Protein AF-A0A9D5ZE38-F1 (afdb_monomer)

Radius of gyration: 18.02 Å; Cα contacts (8 Å, |Δi|>4): 394; chains: 1; bounding box: 44×46×58 Å

Nearest PDB structures (foldseek):
  5hha-assembly1_A  TM=6.686E-01  e=4.207E-07  Pseudomonas aeruginosa PAO1
  5aoh-assembly2_B  TM=5.980E-01  e=2.404E-07  Prodigiosinella confusarubida
  4x8e-assembly2_B  TM=5.739E-01  e=2.543E-04  Mycolicibacterium thermoresistibile ATCC 19527
  8u42-assembly2_B  TM=5.105E-01  e=4.442E-03  Vreelandella halophila
  8u41-assembly1_A  TM=5.311E-01  e=1.639E-02  Vreelandella halophila

pLDDT: mean 80.32, std 17.4, range [27.56, 97.75]

Sequence (233 aa):
MSGLLFRSGPKTPVAWRACLLDNGEGGLFPELIEIPAGEYALPGENPDLAPFFKAPGLNPVRVEKPFLLQTGEVTVREFQRYVDAIERMQDKDERSRLLDRIGLLWKKQSTQEGAGIRGVSWEAAEDFAAWLAQQTGCNYRLPLQTEWAAAVLHLESLDPVVPSRSEPIPHGPLGILLWGAREWTGTPCPEGYLLVGEDDWVQPASVTGESCMPAPLSVGGFRVILEPENRGG

Solvent-accessible surface area (backbone atoms only — not comparable to full-atom values): 13303 Å² total; per-residue (Å²): 142,80,83,80,77,81,75,83,65,82,74,80,57,81,55,45,47,68,68,65,66,68,63,55,95,80,79,86,65,73,62,66,42,82,40,74,48,46,78,43,80,68,68,71,82,41,78,90,53,33,52,75,41,58,46,69,65,66,67,79,30,69,38,91,60,48,35,30,35,37,44,55,48,44,22,38,49,61,53,49,54,54,50,54,53,43,71,68,47,83,55,62,67,60,31,49,56,54,62,70,41,35,42,97,35,38,79,76,76,56,85,52,48,84,40,62,32,39,30,26,16,52,66,34,54,49,51,46,24,50,50,50,16,68,76,64,78,39,59,39,35,49,34,38,61,53,53,51,50,43,42,51,54,50,43,36,74,76,47,77,74,77,64,60,89,87,49,98,61,66,77,48,48,55,23,35,56,46,45,34,45,29,22,45,31,65,31,76,42,101,62,34,28,31,48,43,52,31,52,67,87,55,79,98,75,54,62,83,36,83,23,57,37,40,43,96,83,41,61,25,14,36,40,47,26,39,52,57,60,83,74,78,130

Secondary structure (DSSP, 8-state):
--------PSP--GGGHHHHH---TT--S--EEEE-SEEE---TT-TTTHHHHHTTT--SEEESS-EEEESSPPBHHHHHHHHHHHHT-S-HHHHHHHHHHS-TTHHHH---TTSBP-SB-HHHHHHHHHHHHHHHSS-EEPPPHHHHHHHHHHHHHH---PPPTTSSS--SHHHHHHHS--EEEEEEETTEEEEES--SSS-S--TTS-SEE-GGG--BB---EEPPP----

Mean predicted aligned error: 8.63 Å

Structure (mmCIF, N/CA/C/O backbone):
data_AF-A0A9D5ZE38-F1
#
_entry.id   AF-A0A9D5ZE38-F1
#
loop_
_atom_site.group_PDB
_atom_site.id
_atom_site.type_symbol
_atom_site.label_atom_id
_atom_site.label_alt_id
_atom_site.label_comp_id
_atom_site.label_asym_id
_atom_site.label_entity_id
_atom_site.label_seq_id
_atom_site.pdbx_PDB_ins_code
_atom_site.Cartn_x
_atom_site.Cartn_y
_atom_site.Cartn_z
_atom_site.occupancy
_atom_site.B_iso_or_equiv
_atom_site.auth_seq_id
_atom_site.auth_comp_id
_atom_site.auth_asym_id
_atom_site.auth_atom_id
_atom_site.pdbx_PDB_model_num
ATOM 1 N N . MET A 1 1 ? -19.204 19.038 -34.433 1.00 39.03 1 MET A N 1
ATOM 2 C CA . MET A 1 1 ? -19.437 17.580 -34.398 1.00 39.03 1 MET A CA 1
ATOM 3 C C . MET A 1 1 ? -18.171 16.889 -34.875 1.00 39.03 1 MET A C 1
ATOM 5 O O . MET A 1 1 ? -17.934 16.857 -36.069 1.00 39.03 1 MET A O 1
ATOM 9 N N . SER A 1 2 ? -17.349 16.406 -33.948 1.00 32.47 2 SER A N 1
ATOM 10 C CA . SER A 1 2 ? -16.281 15.442 -34.229 1.00 32.47 2 SER A CA 1
ATOM 11 C C . SER A 1 2 ? -16.249 14.503 -33.038 1.00 32.47 2 SER A C 1
ATOM 13 O O . SER A 1 2 ? -15.909 14.917 -31.934 1.00 32.47 2 SER A O 1
ATOM 15 N N . GLY A 1 3 ? -16.735 13.282 -33.254 1.00 32.25 3 GLY A N 1
ATOM 16 C CA . GLY A 1 3 ? -16.724 12.224 -32.258 1.00 32.25 3 GLY A CA 1
ATOM 17 C C . GLY A 1 3 ? -15.300 11.730 -32.054 1.00 32.25 3 GLY A C 1
ATOM 18 O O . GLY A 1 3 ? -14.654 11.295 -33.008 1.00 32.25 3 GLY A O 1
ATOM 19 N N . LEU A 1 4 ? -14.820 11.795 -30.813 1.00 31.84 4 LEU A N 1
ATOM 20 C CA . LEU A 1 4 ? -13.656 11.027 -30.406 1.00 31.84 4 LEU A CA 1
ATOM 21 C C . LEU A 1 4 ? -14.081 9.561 -30.305 1.00 31.84 4 LEU A C 1
ATOM 23 O O . LEU A 1 4 ? -14.963 9.192 -29.531 1.00 31.84 4 LEU A O 1
ATOM 27 N N . LEU A 1 5 ? -13.459 8.749 -31.151 1.00 30.03 5 LEU A N 1
ATOM 28 C CA . LEU A 1 5 ? -13.529 7.299 -31.146 1.00 30.03 5 LEU A CA 1
ATOM 29 C C . LEU A 1 5 ? -13.116 6.780 -29.763 1.00 30.03 5 LEU A C 1
ATOM 31 O O . LEU A 1 5 ? -11.961 6.924 -29.364 1.00 30.03 5 LEU A O 1
ATOM 35 N N . PHE A 1 6 ? -14.052 6.140 -29.062 1.00 27.56 6 PHE A N 1
ATOM 36 C CA . PHE A 1 6 ? -13.739 5.243 -27.957 1.00 27.56 6 PHE A CA 1
ATOM 37 C C . PHE A 1 6 ? -12.859 4.119 -28.513 1.00 27.56 6 PHE A C 1
ATOM 39 O O . PHE A 1 6 ? -13.349 3.181 -29.144 1.00 27.56 6 PHE A O 1
ATOM 46 N N . ARG A 1 7 ? -11.540 4.222 -28.321 1.00 32.06 7 ARG A N 1
ATOM 47 C CA . ARG A 1 7 ? -10.662 3.061 -28.446 1.00 32.06 7 ARG A CA 1
ATOM 48 C C . ARG A 1 7 ? -11.080 2.092 -27.348 1.00 32.06 7 ARG A C 1
ATOM 50 O O . ARG A 1 7 ? -10.956 2.395 -26.167 1.00 32.06 7 ARG A O 1
ATOM 57 N N . SER A 1 8 ? -11.624 0.953 -27.755 1.00 31.97 8 SER A N 1
ATOM 58 C CA . SER A 1 8 ? -11.883 -0.186 -26.887 1.00 31.97 8 SER A CA 1
ATOM 59 C C . SER A 1 8 ? -10.568 -0.616 -26.237 1.00 31.97 8 SER A C 1
ATOM 61 O O . SER A 1 8 ? -9.747 -1.266 -26.888 1.00 31.97 8 SER A O 1
ATOM 63 N N . GLY A 1 9 ? -10.357 -0.221 -24.980 1.00 37.88 9 GLY A N 1
ATOM 64 C CA . GLY A 1 9 ? -9.328 -0.811 -24.128 1.00 37.88 9 GLY A CA 1
ATOM 65 C C . GLY A 1 9 ? -9.555 -2.322 -23.963 1.00 37.88 9 GLY A C 1
ATOM 66 O O . GLY A 1 9 ? -10.614 -2.831 -24.360 1.00 37.88 9 GLY A O 1
ATOM 67 N N . PRO A 1 10 ? -8.575 -3.064 -23.417 1.00 44.44 10 PRO A N 1
ATOM 68 C CA . PRO A 1 10 ? -8.756 -4.482 -23.130 1.00 44.44 10 PRO A CA 1
ATOM 69 C C . PRO A 1 10 ? -10.035 -4.662 -22.30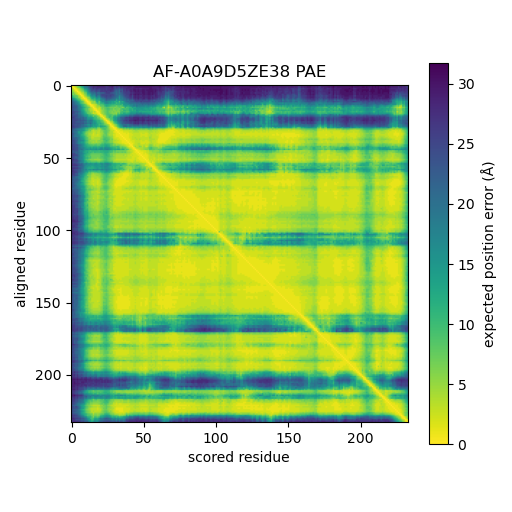4 1.00 44.44 10 PRO A C 1
ATOM 71 O O . PRO A 1 10 ? -10.280 -3.931 -21.346 1.00 44.44 10 PRO A O 1
ATOM 74 N N . LYS A 1 11 ? -10.907 -5.583 -22.736 1.00 51.22 11 LYS A N 1
ATOM 75 C CA . LYS A 1 11 ? -12.146 -5.903 -22.014 1.00 51.22 11 LYS A CA 1
ATOM 76 C C . LYS A 1 11 ? -11.762 -6.223 -20.575 1.00 51.22 11 LYS A C 1
ATOM 78 O O . LYS A 1 11 ? -10.985 -7.153 -20.386 1.00 51.22 11 LYS A O 1
ATOM 83 N N . THR A 1 12 ? -12.317 -5.490 -19.609 1.00 53.78 12 THR A N 1
ATOM 84 C CA . THR A 1 12 ? -12.111 -5.730 -18.177 1.00 53.78 12 THR A CA 1
ATOM 85 C C . THR A 1 12 ? -12.252 -7.226 -17.914 1.00 53.78 12 THR A C 1
ATOM 87 O O . THR A 1 12 ? -13.325 -7.781 -18.204 1.00 53.78 12 THR A O 1
ATOM 90 N N . PRO A 1 13 ? -11.192 -7.922 -17.472 1.00 60.25 13 PRO A N 1
ATOM 91 C CA . PRO A 1 13 ? -11.277 -9.366 -17.380 1.00 60.25 13 PRO A CA 1
ATOM 92 C C . PRO A 1 13 ? -12.348 -9.777 -16.374 1.00 60.25 13 PRO A C 1
ATOM 94 O O . PRO A 1 13 ? -12.594 -9.122 -15.361 1.00 60.25 13 PRO A O 1
ATOM 97 N N . VAL A 1 14 ? -13.039 -10.877 -16.683 1.00 61.00 14 VAL A N 1
ATOM 98 C CA . VAL A 1 14 ? -14.223 -11.336 -15.934 1.00 61.00 14 VAL A CA 1
ATOM 99 C C . VAL A 1 14 ? -13.900 -11.620 -14.455 1.00 61.00 14 VAL A C 1
ATOM 101 O O . VAL A 1 14 ? -14.818 -11.715 -13.648 1.00 61.00 14 VAL A O 1
ATOM 104 N N . ALA A 1 15 ? -12.617 -11.751 -14.110 1.00 67.50 15 ALA A N 1
ATOM 105 C CA . ALA A 1 15 ? -12.111 -12.049 -12.773 1.00 67.50 15 ALA A CA 1
ATOM 106 C C . ALA A 1 15 ? -12.326 -10.935 -11.732 1.00 67.50 15 ALA A C 1
ATOM 108 O O . ALA A 1 15 ? -12.264 -11.235 -10.547 1.00 67.50 15 ALA A O 1
ATOM 109 N N . TRP A 1 16 ? -12.587 -9.689 -12.150 1.00 72.31 16 TRP A N 1
ATOM 110 C CA . TRP A 1 16 ? -12.783 -8.546 -11.232 1.00 72.31 16 TRP A CA 1
ATOM 111 C C . TRP A 1 16 ? -14.129 -7.853 -11.422 1.00 72.31 16 TRP A C 1
ATOM 113 O O . TRP A 1 16 ? -14.376 -6.763 -10.914 1.00 72.31 16 TRP A O 1
ATOM 123 N N . ARG A 1 17 ? -15.001 -8.450 -12.233 1.00 71.19 17 ARG A N 1
ATOM 124 C CA . ARG A 1 17 ? -16.150 -7.744 -12.788 1.00 71.19 17 ARG A CA 1
ATOM 125 C C . ARG A 1 17 ? -17.170 -7.364 -11.714 1.00 71.19 17 ARG A C 1
ATOM 127 O O . ARG A 1 17 ? -17.746 -6.295 -11.829 1.00 71.19 17 ARG A O 1
ATOM 134 N N . ALA A 1 18 ? -17.372 -8.188 -10.685 1.00 70.06 18 ALA A N 1
ATOM 135 C CA . ALA A 1 18 ? -18.239 -7.835 -9.559 1.00 70.06 18 ALA A CA 1
ATOM 136 C C . ALA A 1 18 ? -17.638 -6.676 -8.744 1.00 70.06 18 ALA A C 1
ATOM 138 O O . ALA A 1 18 ? -18.300 -5.661 -8.545 1.00 70.06 18 ALA A O 1
ATOM 139 N N . CYS A 1 19 ? -16.349 -6.778 -8.414 1.00 73.06 19 CYS A N 1
ATOM 140 C CA . CYS A 1 19 ? -15.600 -5.776 -7.6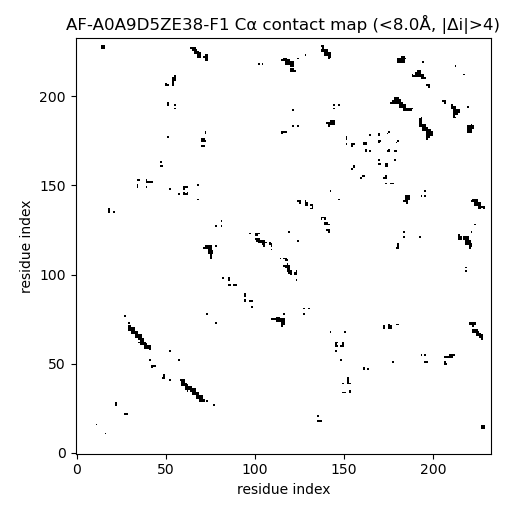53 1.00 73.06 19 CYS A CA 1
ATOM 141 C C . CYS A 1 19 ? -15.451 -4.412 -8.343 1.00 73.06 19 CYS A C 1
ATOM 143 O O . CYS A 1 19 ? -15.264 -3.409 -7.669 1.00 73.06 19 CYS A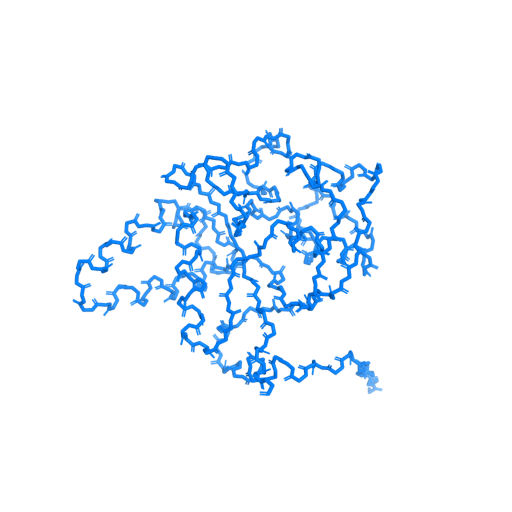 O 1
ATOM 145 N N . LEU A 1 20 ? -15.535 -4.363 -9.676 1.00 67.44 20 LEU A N 1
ATOM 146 C CA . LEU A 1 20 ? -15.470 -3.121 -10.458 1.00 67.44 20 LEU A CA 1
ATOM 147 C C . LEU A 1 20 ? -16.852 -2.557 -10.834 1.00 67.44 20 LEU A C 1
ATOM 149 O O . LEU A 1 20 ? -16.938 -1.433 -11.324 1.00 67.44 20 LEU A O 1
ATOM 153 N N . LEU A 1 21 ? -17.931 -3.335 -10.684 1.00 55.72 21 LEU A N 1
A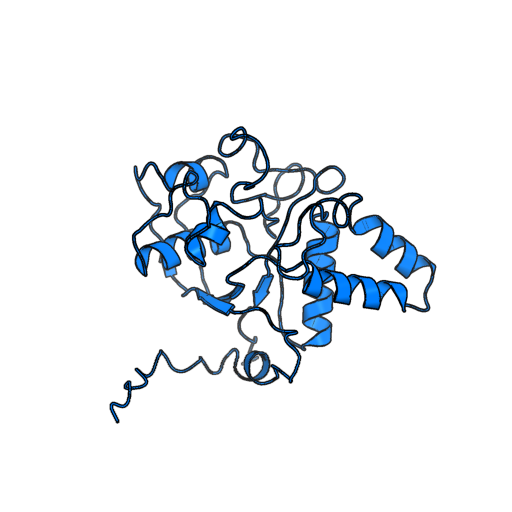TOM 154 C CA . LEU A 1 21 ? -19.300 -2.907 -11.006 1.00 55.72 21 LEU A CA 1
ATOM 155 C C . LEU A 1 21 ? -20.068 -2.41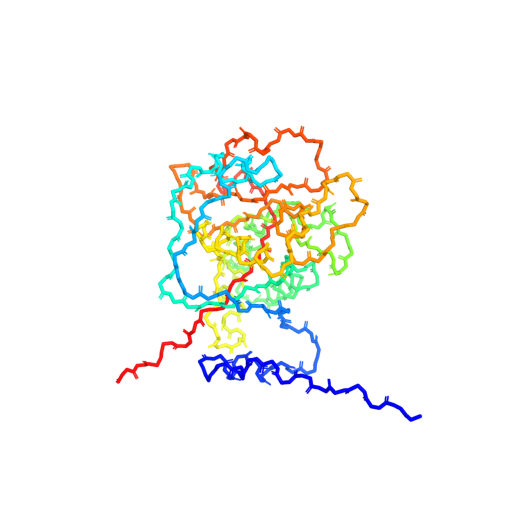3 -9.781 1.00 55.72 21 LEU A C 1
ATOM 157 O O . LEU A 1 21 ? -20.966 -1.592 -9.947 1.00 55.72 21 LEU A O 1
ATOM 161 N N . ASP A 1 22 ? -19.691 -2.846 -8.577 1.00 53.81 22 ASP A N 1
ATOM 162 C CA . ASP A 1 22 ? -20.270 -2.360 -7.317 1.00 53.81 22 ASP A CA 1
ATOM 163 C C . ASP A 1 22 ? -19.704 -0.991 -6.887 1.00 53.81 22 ASP A C 1
ATOM 165 O O . ASP A 1 22 ? -19.822 -0.586 -5.733 1.00 53.81 22 ASP A O 1
ATOM 169 N N . ASN A 1 23 ? -19.126 -0.251 -7.848 1.00 52.47 23 ASN A N 1
ATOM 170 C CA . ASN A 1 23 ? -18.624 1.121 -7.747 1.00 52.47 23 ASN A CA 1
ATOM 171 C C . ASN A 1 23 ? -19.761 2.141 -7.531 1.00 52.47 23 ASN A C 1
ATOM 173 O O . ASN A 1 23 ? -19.887 3.109 -8.284 1.00 52.47 23 ASN A O 1
ATOM 177 N N . GLY A 1 24 ? -20.621 1.896 -6.539 1.00 41.47 24 GLY A N 1
ATOM 178 C CA . GLY A 1 24 ? -21.796 2.691 -6.209 1.00 41.47 24 GLY A CA 1
ATOM 179 C C . GLY A 1 24 ? -21.499 4.189 -6.148 1.00 41.47 24 GLY A C 1
ATOM 180 O O . GLY A 1 24 ? -20.377 4.618 -5.864 1.00 41.47 24 GLY A O 1
ATOM 181 N N . GLU A 1 25 ? -22.519 4.999 -6.435 1.00 38.66 25 GLU A N 1
ATOM 182 C CA . GLU A 1 25 ? -22.418 6.458 -6.392 1.00 38.66 25 GLU A CA 1
ATOM 183 C C . GLU A 1 25 ? -21.791 6.919 -5.060 1.00 38.66 25 GLU A C 1
ATOM 185 O O . GLU A 1 25 ? -22.370 6.717 -3.993 1.00 38.66 25 GLU A O 1
ATOM 190 N N . GLY A 1 26 ? -20.594 7.525 -5.105 1.00 48.62 26 GLY A N 1
ATOM 191 C CA . GLY A 1 26 ? -19.962 8.105 -3.910 1.00 48.62 26 GLY A CA 1
ATOM 192 C C . GLY A 1 26 ? -18.456 7.901 -3.700 1.00 48.62 26 GLY A C 1
ATOM 193 O O . GLY A 1 26 ? -17.968 8.294 -2.635 1.00 48.62 26 GLY A O 1
ATOM 194 N N . GLY A 1 27 ? -17.711 7.333 -4.660 1.00 52.09 27 GLY A N 1
ATOM 195 C CA . GLY A 1 27 ? -16.236 7.370 -4.652 1.00 52.09 27 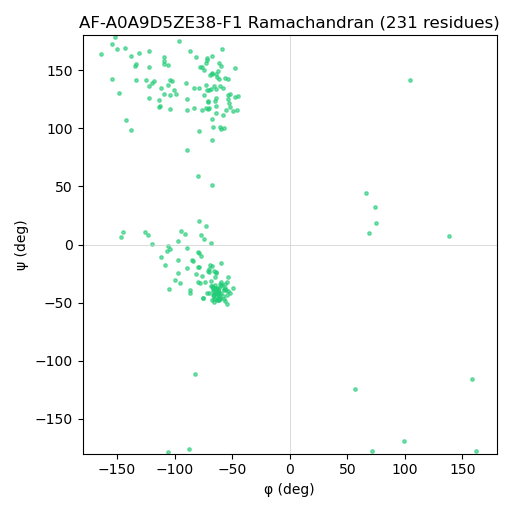GLY A CA 1
ATOM 196 C C . GLY A 1 27 ? -15.586 6.581 -3.511 1.00 52.09 27 GLY A C 1
ATOM 197 O O . GLY A 1 27 ? -14.701 7.094 -2.835 1.00 52.09 27 GLY A O 1
ATOM 198 N N . LEU A 1 28 ? -16.084 5.370 -3.249 1.00 53.03 28 LEU A N 1
ATOM 199 C CA . LEU A 1 28 ? -15.486 4.424 -2.297 1.00 53.03 28 LEU A CA 1
ATOM 200 C C . LEU A 1 28 ? -14.361 3.582 -2.903 1.00 53.03 28 LEU A C 1
ATOM 202 O O . LEU A 1 28 ? -13.649 2.918 -2.156 1.00 53.03 28 LEU A O 1
ATOM 206 N N . PHE A 1 29 ? -14.236 3.573 -4.229 1.00 59.12 29 PHE A N 1
ATOM 207 C CA . PHE A 1 29 ? -13.377 2.623 -4.909 1.00 59.12 29 PHE A CA 1
ATOM 208 C C . PHE A 1 29 ? -12.147 3.310 -5.485 1.00 59.12 29 PHE A C 1
ATOM 210 O O . PHE A 1 29 ? -12.298 4.313 -6.193 1.00 59.12 29 PHE A O 1
ATOM 217 N N . PRO A 1 30 ? -10.957 2.757 -5.204 1.00 68.31 30 PRO A N 1
ATOM 218 C CA . PRO A 1 30 ? -9.723 3.258 -5.769 1.00 68.31 30 PRO A CA 1
ATOM 219 C C . PRO A 1 30 ? -9.796 3.256 -7.295 1.00 68.31 30 PRO A C 1
ATOM 221 O O . PRO A 1 30 ? -10.342 2.333 -7.902 1.00 68.31 30 PRO A O 1
ATOM 224 N N . GLU A 1 31 ? -9.210 4.264 -7.936 1.00 80.94 31 GLU A N 1
ATOM 225 C CA . GLU A 1 31 ? -8.863 4.123 -9.345 1.00 80.94 31 GLU A CA 1
ATOM 226 C C . GLU A 1 31 ? -7.797 3.025 -9.450 1.00 80.94 31 GLU A C 1
ATOM 228 O O . GLU A 1 31 ? -6.774 3.070 -8.767 1.00 80.94 31 GLU A O 1
ATOM 233 N N . LEU A 1 32 ? -8.080 1.998 -10.250 1.00 88.25 32 LEU A N 1
ATOM 234 C CA . LEU A 1 32 ? -7.284 0.779 -10.333 1.00 88.25 32 LEU A CA 1
ATOM 235 C C . LEU A 1 32 ? -6.706 0.604 -11.740 1.00 88.25 32 LEU A C 1
ATOM 237 O O . LEU A 1 32 ? -7.403 0.816 -12.734 1.00 88.25 32 LEU A O 1
ATOM 241 N N . ILE A 1 33 ? -5.463 0.135 -11.820 1.00 90.75 33 ILE A N 1
ATOM 242 C CA . ILE A 1 33 ? -4.805 -0.277 -13.062 1.00 90.75 33 ILE A CA 1
ATOM 243 C C . ILE A 1 33 ? -4.407 -1.752 -12.995 1.00 90.75 33 ILE A C 1
ATOM 245 O O . ILE A 1 33 ? -3.937 -2.227 -11.966 1.00 90.75 33 ILE A O 1
ATOM 249 N N . GLU A 1 34 ? -4.599 -2.493 -14.085 1.00 93.44 34 GLU A N 1
ATOM 250 C CA . GLU A 1 34 ? -4.145 -3.883 -14.172 1.00 93.44 34 GLU A CA 1
ATOM 251 C C . GLU A 1 34 ? -2.628 -3.946 -14.355 1.00 93.44 34 GLU A C 1
ATOM 253 O O . GLU A 1 34 ? -2.080 -3.330 -15.267 1.00 93.44 34 GLU A O 1
ATOM 258 N N . ILE A 1 35 ? -1.965 -4.731 -13.508 1.00 95.56 35 ILE A N 1
ATOM 259 C CA . ILE A 1 35 ? -0.570 -5.128 -13.663 1.00 95.56 35 ILE A CA 1
ATOM 260 C C . ILE A 1 35 ? -0.560 -6.585 -14.145 1.00 95.56 35 ILE A C 1
ATOM 262 O O . ILE A 1 35 ? -1.052 -7.464 -13.428 1.00 95.56 35 ILE A O 1
ATOM 266 N N . PRO A 1 36 ? -0.046 -6.867 -15.356 1.00 95.62 36 PRO A N 1
ATOM 267 C CA . PRO A 1 36 ? -0.033 -8.220 -15.903 1.00 95.62 36 PRO A CA 1
ATOM 268 C C . PRO A 1 36 ? 0.776 -9.224 -15.067 1.00 95.62 36 PRO A C 1
ATOM 270 O O . PRO A 1 36 ? 1.723 -8.879 -14.368 1.00 95.62 36 PRO A O 1
ATOM 273 N N . ALA A 1 37 ? 0.451 -10.513 -15.193 1.00 95.31 37 ALA A N 1
ATOM 274 C CA . ALA A 1 37 ? 1.400 -11.556 -14.807 1.00 95.31 37 ALA A CA 1
ATOM 275 C C . ALA A 1 37 ? 2.580 -11.567 -15.783 1.00 95.31 37 ALA A C 1
ATOM 277 O O . ALA A 1 37 ? 2.401 -11.365 -16.987 1.00 95.31 37 ALA A O 1
ATOM 278 N N . GLY A 1 38 ? 3.773 -11.875 -15.287 1.00 94.62 38 GLY A N 1
ATOM 279 C CA . GLY A 1 38 ? 4.950 -11.955 -16.137 1.00 94.62 38 GLY A CA 1
ATOM 280 C C . GLY A 1 38 ? 6.266 -11.879 -15.386 1.00 94.62 38 GLY A C 1
ATOM 281 O O . GLY A 1 38 ? 6.322 -11.811 -14.156 1.00 94.62 38 GLY A O 1
ATOM 282 N N . GLU A 1 39 ? 7.332 -11.903 -16.177 1.00 94.25 39 GLU A N 1
ATOM 283 C CA . GLU A 1 39 ? 8.690 -11.633 -15.731 1.00 94.25 39 GLU A CA 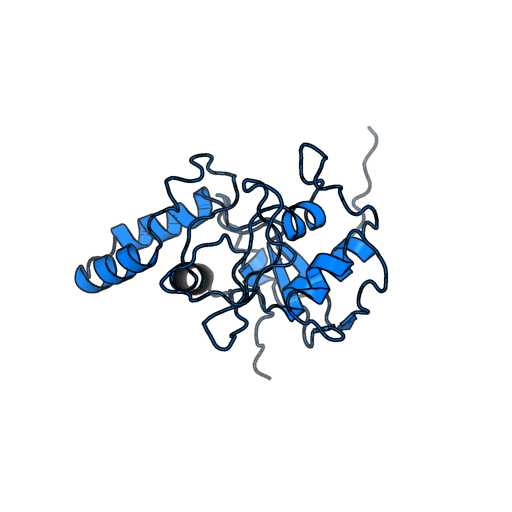1
ATOM 284 C C . GLU A 1 39 ? 9.082 -10.235 -16.200 1.00 94.25 39 GLU A C 1
ATOM 286 O O . GLU A 1 39 ? 8.934 -9.894 -17.375 1.00 94.25 39 GLU A O 1
ATOM 291 N N . TYR A 1 40 ? 9.572 -9.433 -15.266 1.00 92.31 40 TYR A N 1
ATOM 292 C CA . TYR A 1 40 ? 9.941 -8.048 -15.486 1.00 92.31 40 TYR A CA 1
ATOM 293 C C . TYR A 1 40 ? 11.450 -7.898 -15.323 1.00 92.31 40 TYR A C 1
ATOM 295 O O . TYR A 1 40 ? 12.030 -8.250 -14.288 1.00 92.31 40 TYR A O 1
ATOM 303 N N . ALA A 1 41 ? 12.090 -7.372 -16.365 1.00 88.88 41 ALA A N 1
ATOM 304 C CA . ALA A 1 41 ? 13.506 -7.052 -16.325 1.00 88.88 41 ALA A CA 1
ATOM 305 C C . ALA A 1 41 ? 13.731 -5.821 -15.441 1.00 88.88 41 ALA A C 1
ATOM 307 O O . ALA A 1 41 ? 13.038 -4.817 -15.581 1.00 88.88 41 ALA A O 1
ATOM 308 N N . LEU A 1 42 ? 14.717 -5.897 -14.546 1.00 85.44 42 LEU A N 1
ATOM 309 C CA . LEU A 1 42 ? 15.150 -4.741 -13.763 1.00 85.44 42 LEU A CA 1
ATOM 310 C C . LEU A 1 42 ? 15.644 -3.622 -14.697 1.00 85.44 42 LEU A C 1
ATOM 312 O O . LEU A 1 42 ? 16.164 -3.927 -15.775 1.00 85.44 42 LEU A O 1
ATOM 316 N N . PRO A 1 43 ? 15.573 -2.344 -14.282 1.00 81.19 43 PRO A N 1
ATOM 317 C CA . PRO A 1 43 ? 15.813 -1.198 -15.164 1.00 81.19 43 PRO A CA 1
ATOM 318 C C . PRO A 1 43 ? 17.299 -0.990 -15.540 1.00 81.19 43 PRO A C 1
ATOM 320 O O . PRO A 1 43 ? 17.685 0.072 -16.028 1.00 81.19 43 PRO A O 1
ATOM 323 N N . GLY A 1 44 ? 18.154 -1.999 -15.329 1.00 78.31 44 GLY A N 1
ATOM 324 C CA . GLY A 1 44 ? 19.579 -1.967 -15.644 1.00 78.31 44 GLY A CA 1
ATOM 325 C C . GLY A 1 44 ? 20.296 -0.802 -14.962 1.00 78.31 44 GLY A C 1
ATOM 326 O O . GLY A 1 44 ? 20.245 -0.664 -13.741 1.00 78.31 44 GLY A O 1
ATOM 327 N N . GLU A 1 45 ? 20.965 0.027 -15.766 1.00 74.88 45 GLU A N 1
ATOM 328 C CA . GLU A 1 45 ? 21.683 1.231 -15.325 1.00 74.88 45 GLU A CA 1
ATOM 329 C C . GLU A 1 45 ? 20.845 2.521 -15.420 1.00 74.88 45 GLU A C 1
ATOM 331 O O . GLU A 1 45 ? 21.415 3.602 -15.298 1.00 74.88 45 GLU A O 1
ATOM 336 N N . ASN A 1 46 ? 19.521 2.451 -15.639 1.00 82.19 46 ASN A N 1
ATOM 337 C CA . ASN A 1 46 ? 18.674 3.651 -15.670 1.00 82.19 46 ASN A CA 1
ATOM 338 C C . ASN A 1 46 ? 18.808 4.409 -14.330 1.00 82.19 46 ASN A C 1
ATOM 340 O O . ASN A 1 46 ? 18.355 3.892 -13.304 1.00 82.19 46 ASN A O 1
ATOM 344 N N . PRO A 1 47 ? 19.415 5.610 -14.310 1.00 79.44 47 PRO A N 1
ATOM 345 C CA . PRO A 1 47 ? 19.755 6.298 -13.069 1.00 79.44 47 PRO A CA 1
ATOM 346 C C . PRO A 1 47 ? 18.527 6.810 -12.312 1.00 79.44 47 PRO A C 1
ATOM 348 O O . PRO A 1 47 ? 18.605 6.959 -11.093 1.00 79.44 47 PRO A O 1
ATOM 351 N N . ASP A 1 48 ? 17.405 7.026 -13.002 1.00 79.81 48 ASP A N 1
ATOM 352 C CA . ASP A 1 48 ? 16.174 7.551 -12.407 1.00 79.81 48 ASP A CA 1
ATOM 353 C C . ASP A 1 48 ? 15.368 6.450 -11.701 1.00 79.81 48 ASP A C 1
ATOM 355 O O . ASP A 1 48 ? 14.646 6.720 -10.744 1.00 79.81 48 ASP A O 1
ATOM 359 N N . LEU A 1 49 ? 15.530 5.189 -12.124 1.00 84.50 49 LEU A N 1
ATOM 360 C CA . LEU A 1 49 ? 14.837 4.041 -11.532 1.00 84.50 49 LEU A CA 1
ATOM 361 C C . LEU A 1 49 ? 15.727 3.170 -10.648 1.00 84.50 49 LEU A C 1
ATOM 363 O O . LEU A 1 49 ? 15.268 2.689 -9.615 1.00 84.50 49 LEU A O 1
ATOM 367 N N . ALA A 1 50 ? 16.994 2.954 -11.013 1.00 83.81 50 ALA A N 1
ATOM 368 C CA . ALA A 1 50 ? 17.893 2.029 -10.319 1.00 83.81 50 ALA A CA 1
ATOM 369 C C . ALA A 1 50 ? 17.951 2.205 -8.783 1.00 83.81 50 ALA A C 1
ATOM 371 O O . ALA A 1 50 ? 17.995 1.181 -8.087 1.00 83.81 50 ALA A O 1
ATOM 372 N N . PRO A 1 51 ? 17.907 3.432 -8.216 1.00 82.00 51 PRO A N 1
ATOM 373 C CA . PRO A 1 51 ? 17.872 3.625 -6.766 1.00 82.00 51 PRO A CA 1
ATOM 374 C C . PRO A 1 51 ? 16.719 2.887 -6.066 1.00 82.00 51 PRO A C 1
ATOM 376 O O . PRO A 1 51 ? 16.940 2.267 -5.026 1.00 82.00 51 PRO A O 1
ATOM 379 N N . PHE A 1 52 ? 15.530 2.862 -6.675 1.00 83.88 52 PHE A N 1
ATOM 380 C CA . PHE A 1 52 ? 14.326 2.246 -6.111 1.00 83.88 52 PHE A CA 1
ATOM 381 C C . PHE A 1 52 ? 14.371 0.714 -6.052 1.00 83.88 52 PHE A C 1
ATOM 383 O O . PHE A 1 52 ? 13.655 0.106 -5.263 1.00 83.88 52 PHE A O 1
ATOM 390 N N . PHE A 1 53 ? 15.219 0.075 -6.863 1.00 85.12 53 PHE A N 1
ATOM 391 C CA . PHE A 1 53 ? 15.332 -1.388 -6.913 1.00 85.12 53 PHE A CA 1
ATOM 392 C C . PHE A 1 53 ? 16.525 -1.911 -6.113 1.00 85.12 53 PHE A C 1
ATOM 394 O O . PHE A 1 53 ? 16.475 -3.009 -5.554 1.00 85.12 53 PHE A O 1
ATOM 401 N N . LYS A 1 54 ? 17.596 -1.115 -6.022 1.00 78.00 54 LYS A N 1
ATOM 402 C CA . LYS A 1 54 ? 18.848 -1.520 -5.379 1.00 78.00 54 LYS A CA 1
ATOM 403 C C . LYS A 1 54 ? 18.755 -1.521 -3.854 1.00 78.00 54 LYS A C 1
ATOM 405 O O . LYS A 1 54 ? 19.190 -2.485 -3.230 1.00 78.00 54 LYS A O 1
ATOM 410 N N . ALA A 1 55 ? 18.196 -0.465 -3.262 1.00 68.31 55 ALA A N 1
ATOM 411 C CA . ALA A 1 55 ? 18.100 -0.330 -1.809 1.00 68.31 55 ALA A CA 1
ATOM 412 C C . ALA A 1 55 ? 17.261 -1.425 -1.129 1.00 68.31 55 ALA A C 1
ATOM 414 O O . ALA A 1 55 ? 17.705 -1.945 -0.105 1.00 68.31 55 ALA A O 1
ATOM 415 N N . PRO A 1 56 ? 16.120 -1.860 -1.694 1.00 67.50 56 PRO A N 1
ATOM 416 C CA . PRO A 1 56 ? 15.320 -2.889 -1.053 1.00 67.50 56 PRO A CA 1
ATOM 417 C C . PRO A 1 56 ? 15.713 -4.312 -1.530 1.00 67.50 56 PRO A C 1
ATOM 419 O O . PRO A 1 56 ? 15.049 -5.284 -1.181 1.00 67.50 56 PRO A O 1
ATOM 422 N N . GLY A 1 57 ? 16.808 -4.463 -2.296 1.00 72.75 57 GLY A N 1
ATOM 423 C CA . GLY A 1 57 ? 17.418 -5.760 -2.624 1.00 72.75 57 GLY A CA 1
ATOM 424 C C . GLY A 1 57 ? 16.659 -6.608 -3.651 1.00 72.75 57 GLY A C 1
ATOM 425 O O . GLY A 1 57 ? 16.674 -7.837 -3.558 1.00 72.75 57 GLY A O 1
ATOM 426 N N . LEU A 1 58 ? 15.982 -5.978 -4.616 1.00 76.88 58 LEU A N 1
ATOM 427 C CA . LEU A 1 58 ? 15.168 -6.689 -5.605 1.00 76.88 58 LEU A CA 1
ATOM 428 C C . LEU A 1 58 ? 16.022 -7.488 -6.603 1.00 76.88 58 LEU A C 1
ATOM 430 O O . LEU A 1 58 ? 16.978 -6.986 -7.189 1.00 76.88 58 LEU A O 1
ATOM 434 N N . ASN A 1 59 ? 15.615 -8.737 -6.824 1.00 72.50 59 ASN A N 1
ATOM 435 C CA . ASN A 1 59 ? 16.058 -9.606 -7.918 1.00 72.50 59 ASN A CA 1
ATOM 436 C C . ASN A 1 59 ? 15.040 -9.534 -9.078 1.00 72.50 59 ASN A C 1
ATOM 438 O O . ASN A 1 59 ? 14.017 -8.864 -8.913 1.00 72.50 59 ASN A O 1
ATOM 442 N N . PRO A 1 60 ? 15.276 -10.182 -10.244 1.00 77.12 60 PRO A N 1
ATOM 443 C CA . PRO A 1 60 ? 14.304 -10.202 -11.337 1.00 77.12 60 PRO A CA 1
ATOM 444 C C . PRO A 1 60 ? 12.887 -10.485 -10.837 1.00 77.12 60 PRO A C 1
ATOM 446 O O . PRO A 1 60 ? 12.656 -11.423 -10.070 1.00 77.12 60 PRO A O 1
ATOM 449 N N . VAL A 1 61 ? 11.958 -9.620 -11.233 1.00 87.25 61 VAL A N 1
ATOM 450 C CA . VAL A 1 61 ? 10.623 -9.564 -10.647 1.00 87.25 61 VAL A CA 1
ATOM 451 C C . VAL A 1 61 ? 9.715 -10.513 -11.411 1.00 87.25 61 VAL A C 1
ATOM 453 O O . VAL A 1 61 ? 9.588 -10.416 -12.630 1.00 87.25 61 VAL A O 1
ATOM 456 N N . ARG A 1 62 ? 9.065 -11.428 -10.692 1.00 91.94 62 ARG A N 1
ATOM 457 C CA . ARG A 1 62 ? 8.079 -12.347 -11.255 1.00 91.94 62 ARG A CA 1
ATOM 458 C C . ARG A 1 62 ? 6.751 -12.192 -10.534 1.00 91.94 62 ARG A C 1
ATOM 460 O O . ARG A 1 62 ? 6.686 -12.323 -9.315 1.00 91.94 62 ARG A O 1
ATOM 467 N N . VAL A 1 63 ? 5.704 -11.954 -11.313 1.00 93.50 63 VAL A N 1
ATOM 468 C CA . VAL A 1 63 ? 4.314 -11.881 -10.863 1.00 93.50 63 VAL A CA 1
ATOM 469 C C . VAL A 1 63 ? 3.571 -13.064 -11.470 1.00 93.50 63 VAL A C 1
ATOM 471 O O . VAL A 1 63 ? 3.517 -13.211 -12.690 1.00 93.50 63 VAL A O 1
ATOM 474 N N . GLU A 1 64 ? 3.023 -13.940 -10.628 1.00 92.31 64 GLU A N 1
ATOM 475 C CA . GLU A 1 64 ? 2.391 -15.186 -11.089 1.00 92.31 64 GLU A CA 1
ATOM 476 C C . GLU A 1 64 ? 0.990 -14.980 -11.670 1.00 92.31 64 GLU A C 1
ATOM 478 O O . GLU A 1 64 ? 0.583 -15.698 -12.585 1.00 92.31 64 GLU A O 1
ATOM 483 N N . LYS A 1 65 ? 0.243 -14.014 -11.131 1.00 92.38 65 LYS A N 1
ATOM 484 C CA . LYS A 1 65 ? -1.136 -13.706 -11.517 1.00 92.38 65 LYS A CA 1
ATOM 485 C C . LYS A 1 65 ? -1.282 -12.199 -11.697 1.00 92.38 65 LYS A C 1
ATOM 487 O O . LYS A 1 65 ? -0.703 -11.465 -10.900 1.00 92.38 65 LYS A O 1
ATOM 492 N N . PRO A 1 66 ? -2.055 -11.734 -12.693 1.00 94.88 66 PRO A N 1
ATOM 493 C CA . PRO A 1 66 ? -2.333 -10.315 -12.800 1.00 94.88 66 PRO A CA 1
ATOM 494 C C . PRO A 1 66 ? -3.098 -9.851 -11.561 1.00 94.88 66 PRO A C 1
ATOM 496 O O . PRO A 1 66 ? -3.883 -10.612 -10.986 1.00 94.88 66 PRO A O 1
ATOM 499 N N . PHE A 1 67 ? -2.894 -8.602 -11.181 1.00 94.94 67 PHE A N 1
ATOM 500 C CA . PHE A 1 67 ? -3.597 -7.955 -10.080 1.00 94.94 67 PHE A CA 1
ATOM 501 C C . PHE A 1 67 ? -3.971 -6.533 -10.483 1.00 94.94 67 PHE A C 1
ATOM 503 O O . PHE A 1 67 ? -3.424 -5.984 -11.440 1.00 94.94 67 PHE A O 1
ATOM 510 N N . LEU A 1 68 ? -4.917 -5.935 -9.766 1.00 94.31 68 LEU A N 1
ATOM 511 C CA . LEU A 1 68 ? -5.236 -4.525 -9.937 1.00 94.31 68 LEU A CA 1
ATOM 512 C C . LEU A 1 68 ? -4.540 -3.716 -8.843 1.00 94.31 68 LEU A C 1
ATOM 514 O O . LEU A 1 68 ? -4.669 -4.048 -7.670 1.00 94.31 68 LEU A O 1
ATOM 518 N N . LEU A 1 69 ? -3.821 -2.662 -9.208 1.00 94.75 69 LEU A N 1
ATOM 519 C CA . LEU A 1 69 ? -3.138 -1.752 -8.291 1.00 94.75 69 LEU A CA 1
ATOM 520 C C . LEU A 1 69 ? -3.884 -0.421 -8.210 1.00 94.75 69 LEU A C 1
ATOM 522 O O . LEU A 1 69 ? -4.257 0.125 -9.247 1.00 94.75 69 LEU A O 1
ATOM 526 N N . GLN A 1 70 ? -4.039 0.143 -7.011 1.00 93.12 70 GLN A N 1
ATOM 527 C CA . GLN A 1 70 ? -4.502 1.526 -6.862 1.00 93.12 70 GLN A CA 1
ATOM 528 C C . GLN A 1 70 ? -3.488 2.515 -7.459 1.00 93.12 70 GLN A C 1
ATOM 530 O O . GLN A 1 70 ? -2.297 2.481 -7.140 1.00 93.12 70 GLN A O 1
ATOM 535 N N . THR A 1 71 ? -3.955 3.385 -8.358 1.00 89.06 71 THR A N 1
ATOM 536 C CA . THR A 1 71 ? -3.101 4.305 -9.130 1.00 89.06 71 THR A CA 1
ATOM 537 C C . THR A 1 71 ? -2.440 5.362 -8.245 1.00 89.06 71 THR A C 1
ATOM 539 O O . THR A 1 71 ? -1.271 5.691 -8.458 1.00 89.06 71 THR A O 1
ATOM 542 N N . GLY A 1 72 ? -3.153 5.841 -7.225 1.00 89.44 72 GLY A N 1
ATOM 543 C CA . GLY A 1 72 ? -2.626 6.687 -6.152 1.00 89.44 72 GLY A CA 1
ATOM 544 C C . GLY A 1 72 ? -2.457 5.943 -4.827 1.00 89.44 72 GLY A C 1
ATOM 545 O O . GLY A 1 72 ? -2.735 4.752 -4.717 1.00 89.44 72 GLY A O 1
ATOM 546 N N . GLU A 1 73 ? -2.013 6.644 -3.794 1.00 91.44 73 GLU A N 1
ATOM 547 C CA . GLU A 1 73 ? -2.108 6.130 -2.429 1.00 91.44 73 GLU A CA 1
ATOM 548 C C . GLU A 1 73 ? -3.565 6.141 -1.953 1.00 91.44 73 GLU A C 1
ATOM 550 O O . GLU A 1 73 ? -4.399 6.894 -2.471 1.00 91.44 73 GLU A O 1
ATOM 555 N N . VAL A 1 74 ? -3.869 5.347 -0.921 1.00 93.12 74 VAL A N 1
ATOM 556 C CA . VAL A 1 74 ? -5.126 5.504 -0.179 1.00 93.12 74 VAL A CA 1
ATOM 557 C C . VAL A 1 74 ? -5.221 6.952 0.277 1.00 93.12 74 VAL A C 1
ATOM 559 O O . VAL A 1 74 ? -4.282 7.484 0.852 1.00 93.12 74 VAL A O 1
ATOM 562 N N . THR A 1 75 ? -6.332 7.621 0.016 1.00 91.25 75 THR A N 1
ATOM 563 C CA . THR A 1 75 ? -6.484 9.044 0.329 1.00 91.25 75 THR A CA 1
ATOM 564 C C . THR A 1 75 ? -6.839 9.272 1.796 1.00 91.25 75 THR A C 1
ATOM 566 O O . THR A 1 75 ? -7.388 8.399 2.476 1.00 91.25 75 THR A O 1
ATOM 569 N N . VAL A 1 76 ? -6.621 10.496 2.286 1.00 90.88 76 VAL A N 1
ATOM 570 C CA . VAL A 1 76 ? -7.105 10.927 3.608 1.00 90.88 76 VAL A CA 1
ATOM 571 C C . VAL A 1 76 ? -8.615 10.698 3.747 1.00 90.88 76 VAL A C 1
ATOM 573 O O . VAL A 1 76 ? -9.068 10.240 4.796 1.00 90.88 76 VAL A O 1
ATOM 576 N N . ARG A 1 77 ? -9.404 10.958 2.693 1.00 89.94 77 ARG A N 1
ATOM 577 C CA . ARG A 1 77 ? -10.857 10.719 2.681 1.00 89.94 77 ARG A CA 1
ATOM 578 C C . ARG A 1 77 ? -11.201 9.244 2.856 1.00 89.94 77 ARG A C 1
ATOM 580 O O . ARG A 1 77 ? -12.103 8.924 3.626 1.00 89.94 77 ARG A O 1
ATOM 587 N N . GLU A 1 78 ? -10.540 8.361 2.114 1.00 90.94 78 GLU A N 1
ATOM 588 C CA . GLU A 1 78 ? -10.775 6.914 2.181 1.00 90.94 78 GLU A CA 1
ATOM 589 C C . GLU A 1 78 ? -10.422 6.381 3.568 1.00 90.94 78 GLU A C 1
ATOM 591 O O . GLU A 1 78 ? -11.242 5.716 4.204 1.00 90.94 78 GLU A O 1
ATOM 596 N N . PHE A 1 79 ? -9.252 6.759 4.082 1.00 93.12 79 PHE A N 1
ATOM 597 C CA . PHE A 1 79 ? -8.807 6.342 5.404 1.00 93.12 79 PHE A CA 1
ATOM 598 C C . PHE A 1 79 ? -9.707 6.884 6.525 1.00 93.12 79 PHE A C 1
ATOM 600 O O . PHE A 1 79 ? -10.033 6.159 7.464 1.00 93.12 79 PHE A O 1
ATOM 607 N N . GLN A 1 80 ? -10.202 8.122 6.412 1.00 92.25 80 GLN A N 1
ATOM 608 C CA . GLN A 1 80 ? -11.143 8.684 7.387 1.00 92.25 80 GLN A CA 1
ATOM 609 C C . GLN A 1 80 ? -12.434 7.853 7.492 1.00 92.25 80 GLN A C 1
ATOM 611 O O . GLN A 1 80 ? -12.942 7.678 8.595 1.00 92.25 80 GLN A O 1
ATOM 616 N N . ARG A 1 81 ? -12.935 7.258 6.397 1.00 92.12 81 ARG A N 1
ATOM 617 C CA . ARG A 1 81 ? -14.122 6.378 6.454 1.00 92.12 81 ARG A CA 1
ATOM 618 C C . ARG A 1 81 ? -13.877 5.113 7.276 1.00 92.12 81 ARG A C 1
ATOM 620 O O . ARG A 1 81 ? -14.784 4.673 7.985 1.00 92.12 81 ARG A O 1
ATOM 627 N N . TYR A 1 82 ? -12.675 4.546 7.185 1.00 94.06 82 TYR A N 1
ATOM 628 C CA . TYR A 1 82 ? -12.255 3.421 8.020 1.00 94.06 82 TYR A CA 1
ATOM 629 C C . TYR A 1 82 ? -12.233 3.821 9.499 1.00 94.06 82 TYR A C 1
ATOM 631 O O . TYR A 1 82 ? -12.830 3.142 10.336 1.00 94.06 82 TYR A O 1
ATOM 639 N N . VAL A 1 83 ? -11.653 4.980 9.819 1.00 94.19 83 VAL A N 1
ATOM 640 C CA . VAL A 1 83 ? -11.633 5.496 11.195 1.00 94.19 83 VAL A CA 1
ATOM 641 C C . VAL A 1 83 ? -13.044 5.752 11.727 1.00 94.19 83 VAL A C 1
ATOM 643 O O . VAL A 1 83 ? -13.364 5.323 12.833 1.00 94.19 83 VAL A O 1
ATOM 646 N N . ASP A 1 84 ? -13.928 6.353 10.930 1.00 94.25 84 ASP A N 1
ATOM 647 C CA . ASP A 1 84 ? -15.329 6.567 11.312 1.00 94.25 84 ASP A CA 1
ATOM 648 C C . ASP A 1 84 ? -16.061 5.238 11.576 1.00 94.25 84 ASP A C 1
ATOM 650 O O . ASP A 1 84 ? -16.962 5.158 12.416 1.00 94.25 84 ASP A O 1
ATOM 654 N N . ALA A 1 85 ? -15.717 4.172 10.842 1.00 94.94 85 ALA A N 1
ATOM 655 C CA . ALA A 1 85 ? -16.258 2.838 11.083 1.00 94.94 85 ALA A CA 1
ATOM 656 C C . ALA A 1 85 ? -15.797 2.278 12.437 1.00 94.94 85 ALA A C 1
ATOM 658 O O . ALA A 1 85 ? -16.642 1.786 13.189 1.00 94.94 85 ALA A O 1
ATOM 659 N N . ILE A 1 86 ? -14.513 2.432 12.779 1.00 95.88 86 ILE A N 1
ATOM 660 C CA . ILE A 1 86 ? -13.970 2.057 14.093 1.00 95.88 86 ILE A CA 1
ATOM 661 C C . ILE A 1 86 ? -14.659 2.848 15.213 1.00 95.88 86 ILE A C 1
ATOM 663 O O . ILE A 1 86 ? -15.106 2.273 16.205 1.00 95.88 86 ILE A O 1
ATOM 667 N N . GLU A 1 87 ? -14.807 4.166 15.063 1.00 95.81 87 GLU A N 1
ATOM 668 C CA . GLU A 1 87 ? -15.400 5.025 16.096 1.00 95.81 87 GLU A CA 1
ATOM 669 C C . GLU A 1 87 ? -16.847 4.626 16.446 1.00 95.81 87 GLU A C 1
ATOM 671 O O . GLU A 1 87 ? -17.263 4.721 17.609 1.00 95.81 87 GLU A O 1
ATOM 676 N N . ARG A 1 88 ? -17.597 4.103 15.465 1.00 97.06 88 ARG A N 1
ATOM 677 C CA . ARG A 1 88 ? -18.974 3.605 15.629 1.00 97.06 88 ARG A CA 1
ATOM 678 C C . ARG A 1 88 ? -19.080 2.224 16.286 1.00 97.06 88 ARG A C 1
ATOM 680 O O . ARG A 1 88 ? -20.195 1.817 16.632 1.00 97.06 88 ARG A O 1
ATOM 687 N N . MET A 1 89 ? -17.972 1.505 16.470 1.00 96.31 89 MET A N 1
ATOM 688 C CA . MET A 1 89 ? -17.979 0.187 17.109 1.00 96.31 89 MET A CA 1
ATOM 689 C C . MET A 1 89 ? -18.522 0.268 18.543 1.00 96.31 89 MET A C 1
ATOM 691 O O . MET A 1 89 ? -18.185 1.170 19.315 1.00 96.31 89 MET A O 1
ATOM 695 N N . GLN A 1 90 ? -19.387 -0.691 18.891 1.00 97.44 90 GLN A N 1
ATOM 696 C CA . GLN A 1 90 ? -19.970 -0.803 20.233 1.00 97.44 90 GLN A CA 1
ATOM 697 C C . GLN A 1 90 ? -19.005 -1.455 21.227 1.00 97.44 90 GLN A C 1
ATOM 699 O O . GLN A 1 90 ? -19.012 -1.103 22.408 1.00 97.44 90 GLN A O 1
ATOM 704 N N . ASP A 1 91 ? -18.172 -2.382 20.746 1.00 97.62 91 ASP A N 1
ATOM 705 C CA . ASP A 1 91 ? -17.090 -2.976 21.524 1.00 97.62 91 ASP A CA 1
ATOM 706 C C . ASP A 1 91 ? -16.024 -1.911 21.803 1.00 97.62 91 ASP A C 1
ATOM 708 O O . ASP A 1 91 ? -15.325 -1.446 20.901 1.00 97.62 91 ASP A O 1
ATOM 712 N N . LYS A 1 92 ? -15.950 -1.471 23.061 1.00 96.12 92 LYS A N 1
ATOM 713 C CA . LYS A 1 92 ? -15.066 -0.376 23.469 1.00 96.12 92 LYS A CA 1
ATOM 714 C C . LYS A 1 92 ? -13.604 -0.800 23.510 1.00 96.12 92 LYS A C 1
ATOM 716 O O . LYS A 1 92 ? -12.753 0.052 23.252 1.00 96.12 92 LYS A O 1
ATOM 721 N N . ASP A 1 93 ? -13.337 -2.061 23.832 1.00 96.50 93 ASP A N 1
ATOM 722 C CA . ASP A 1 93 ? -11.978 -2.568 23.991 1.00 96.50 93 ASP A CA 1
ATOM 723 C C . ASP A 1 93 ? -11.350 -2.751 22.610 1.00 96.50 93 ASP A C 1
ATOM 725 O O . ASP A 1 93 ? -10.261 -2.230 22.357 1.00 96.50 93 ASP A O 1
ATOM 729 N N . GLU A 1 94 ? -12.085 -3.361 21.674 1.00 94.38 94 GLU A N 1
ATOM 730 C CA . GLU A 1 94 ? -11.611 -3.493 20.294 1.00 94.38 94 GLU A CA 1
ATOM 731 C C . GLU A 1 94 ? -11.506 -2.132 19.598 1.00 94.38 94 GLU A C 1
ATOM 733 O O . GLU A 1 94 ? -10.511 -1.854 18.927 1.00 94.38 94 GLU A O 1
ATOM 738 N N . ARG A 1 95 ? -12.469 -1.225 19.824 1.00 95.81 95 ARG A N 1
ATOM 739 C CA . ARG A 1 95 ? -12.369 0.151 19.321 1.00 95.81 95 ARG A CA 1
ATOM 740 C C . ARG A 1 95 ? -11.092 0.837 19.802 1.00 95.81 95 ARG A C 1
ATOM 742 O O . ARG A 1 95 ? -10.400 1.445 18.992 1.00 95.81 95 ARG A O 1
ATOM 749 N N . SER A 1 96 ? -10.789 0.771 21.101 1.00 94.56 96 SER A N 1
ATOM 750 C CA . SER A 1 96 ? -9.573 1.388 21.647 1.00 94.56 96 SER A CA 1
ATOM 751 C C . SER A 1 96 ? -8.327 0.786 21.004 1.00 94.56 96 SER A C 1
ATOM 753 O O . SER A 1 96 ? -7.469 1.523 20.529 1.00 94.56 96 SER A O 1
ATOM 755 N N . ARG A 1 97 ? -8.274 -0.548 20.907 1.00 93.81 97 ARG A N 1
ATOM 756 C CA . ARG A 1 97 ? -7.151 -1.280 20.316 1.00 93.81 97 ARG A CA 1
ATOM 757 C C . ARG A 1 97 ? -6.883 -0.871 18.865 1.00 93.81 97 ARG A C 1
ATOM 759 O O . ARG A 1 97 ? -5.728 -0.678 18.495 1.00 93.81 97 ARG A O 1
ATOM 766 N N . LEU A 1 98 ? -7.928 -0.745 18.046 1.00 93.69 98 LEU A N 1
ATOM 767 C CA . LEU A 1 98 ? -7.799 -0.341 16.644 1.00 93.69 98 LEU A CA 1
ATOM 768 C C . LEU A 1 98 ? -7.392 1.130 16.509 1.00 93.69 98 LEU A C 1
ATOM 770 O O . LEU A 1 98 ? -6.507 1.440 15.714 1.00 93.69 98 LEU A O 1
ATOM 774 N N . LEU A 1 99 ? -7.972 2.028 17.313 1.00 92.62 99 LEU A N 1
ATOM 775 C CA . LEU A 1 99 ? -7.597 3.446 17.306 1.00 92.62 99 LEU A CA 1
ATOM 776 C C . LEU A 1 99 ? -6.131 3.658 17.715 1.00 92.62 99 LEU A C 1
ATOM 778 O O . LEU A 1 99 ? -5.437 4.454 17.082 1.00 92.62 99 LEU A O 1
ATOM 782 N N . ASP A 1 100 ? -5.643 2.912 18.710 1.00 90.44 100 ASP A N 1
ATOM 783 C CA . ASP A 1 100 ? -4.248 2.973 19.165 1.00 90.44 100 ASP A CA 1
ATOM 784 C C . ASP A 1 100 ? -3.260 2.496 18.085 1.00 90.44 100 ASP A C 1
ATOM 786 O O . ASP A 1 100 ? -2.122 2.968 18.028 1.00 90.44 100 ASP A O 1
ATOM 790 N N . ARG A 1 101 ? -3.697 1.600 17.188 1.00 89.69 101 ARG A N 1
ATOM 791 C CA . ARG A 1 101 ? -2.874 1.077 16.087 1.00 89.69 101 ARG A CA 1
ATOM 792 C C . ARG A 1 101 ? -2.755 2.031 14.906 1.00 89.69 101 ARG A C 1
ATOM 794 O O . ARG A 1 101 ? -1.808 1.864 14.153 1.00 89.69 101 ARG A O 1
ATOM 801 N N . ILE A 1 102 ? -3.629 3.027 14.722 1.00 89.06 102 ILE A N 1
ATOM 802 C CA . ILE A 1 102 ? -3.630 3.873 13.507 1.00 89.06 102 ILE A CA 1
ATOM 803 C C . ILE A 1 102 ? -2.277 4.563 13.253 1.00 89.06 102 ILE A C 1
ATOM 805 O O . ILE A 1 102 ? -1.837 4.678 12.111 1.00 89.06 102 ILE A O 1
ATOM 809 N N . GLY A 1 103 ? -1.597 4.997 14.311 1.00 74.69 103 GLY A N 1
ATOM 810 C CA . GLY A 1 103 ? -0.396 5.827 14.226 1.00 74.69 103 GLY A CA 1
ATOM 811 C C . GLY A 1 103 ? -0.703 7.277 14.595 1.00 74.69 103 GLY A C 1
ATOM 812 O O . GLY A 1 103 ? -1.760 7.815 14.296 1.00 74.69 103 GLY A O 1
ATOM 813 N N . LEU A 1 104 ? 0.211 7.941 15.299 1.00 70.06 104 LEU A N 1
ATOM 814 C CA . LEU A 1 104 ? -0.064 9.240 15.938 1.00 70.06 104 LEU A CA 1
ATOM 815 C C . LEU A 1 104 ? -0.017 10.443 14.976 1.00 70.06 104 LEU A C 1
ATOM 817 O O . LEU A 1 104 ? -0.295 11.576 15.390 1.00 70.06 104 LEU A O 1
ATOM 821 N N . LEU A 1 105 ? 0.382 10.228 13.718 1.00 76.12 105 LEU A N 1
ATOM 822 C CA . LEU A 1 105 ? 0.723 11.298 12.773 1.00 76.12 105 LEU A CA 1
ATOM 823 C C . LEU A 1 105 ? -0.254 11.441 11.599 1.00 76.12 105 LEU A C 1
ATOM 825 O O . LEU A 1 105 ? -0.219 12.480 10.940 1.00 76.12 105 LEU A O 1
ATOM 829 N N . TRP A 1 106 ? -1.172 10.492 11.386 1.00 78.69 106 TRP A N 1
ATOM 830 C CA . TRP A 1 106 ? -2.027 10.460 10.191 1.00 78.69 106 TRP A CA 1
ATOM 831 C C . TRP A 1 106 ? -2.906 11.706 9.980 1.00 78.69 106 TRP A C 1
ATOM 833 O O . TRP A 1 106 ? -3.074 12.157 8.853 1.00 78.69 106 TRP A O 1
ATOM 843 N N . LYS A 1 107 ? -3.402 12.338 11.058 1.00 74.31 107 LYS A N 1
ATOM 844 C CA . LYS A 1 107 ? -4.153 13.616 10.998 1.00 74.31 107 LYS A CA 1
ATOM 845 C C . LYS A 1 107 ? -3.271 14.870 10.977 1.00 74.31 107 LYS A C 1
ATOM 847 O O . LYS A 1 107 ? -3.777 15.966 10.754 1.00 74.31 107 LYS A O 1
ATOM 852 N N . LYS A 1 108 ? -1.975 14.750 11.276 1.00 70.00 108 LYS A N 1
ATOM 853 C CA . LYS A 1 108 ? -1.058 15.904 11.376 1.00 70.00 108 LYS A CA 1
ATOM 854 C C . LYS A 1 108 ? -0.400 16.255 10.050 1.00 70.00 108 LYS A C 1
ATOM 856 O O . LYS A 1 108 ? 0.119 17.355 9.906 1.00 70.00 108 LYS A O 1
ATOM 861 N N . GLN A 1 109 ? -0.386 15.306 9.128 1.00 67.44 109 GLN A N 1
ATOM 862 C CA . GLN A 1 109 ? 0.464 15.343 7.952 1.00 67.44 109 GLN A CA 1
ATOM 863 C C . GLN A 1 109 ? -0.226 15.923 6.712 1.00 67.44 109 GLN A C 1
ATOM 865 O O . GLN A 1 109 ? 0.410 16.632 5.939 1.00 67.44 109 GLN A O 1
ATOM 870 N N . SER A 1 110 ? -1.531 15.709 6.558 1.00 69.19 110 SER A N 1
ATOM 871 C CA . SER A 1 110 ? -2.350 16.427 5.583 1.00 69.19 110 SER A CA 1
ATOM 872 C C . SER A 1 110 ? -3.802 16.455 6.043 1.00 69.19 110 SER A C 1
ATOM 874 O O . SER A 1 110 ? -4.308 15.485 6.602 1.00 69.19 110 SER A O 1
ATOM 876 N N . THR A 1 111 ? -4.481 17.574 5.805 1.00 74.25 111 THR A N 1
ATOM 877 C CA . THR A 1 111 ? -5.935 17.710 5.988 1.00 74.25 111 THR A CA 1
ATOM 878 C C . THR A 1 111 ? -6.680 17.735 4.654 1.00 74.25 111 THR A C 1
ATOM 880 O O . THR A 1 111 ? -7.907 17.824 4.634 1.00 74.25 111 THR A O 1
ATOM 883 N N . GLN A 1 112 ? -5.957 17.667 3.530 1.00 84.06 112 GLN A N 1
ATOM 884 C CA . GLN A 1 112 ? -6.564 17.640 2.207 1.00 84.06 112 GLN A CA 1
ATOM 885 C C . GLN A 1 112 ? -7.132 16.250 1.940 1.00 84.06 112 GLN A C 1
ATOM 887 O O . GLN A 1 112 ? -6.393 15.278 1.829 1.00 84.06 112 GLN A O 1
ATOM 892 N N . GLU A 1 113 ? -8.451 16.169 1.796 1.00 85.56 113 GLU A N 1
ATOM 893 C CA . GLU A 1 113 ? -9.177 14.904 1.658 1.00 85.56 113 GLU A CA 1
ATOM 894 C C . GLU A 1 113 ? -8.684 14.029 0.492 1.00 85.56 113 GLU A C 1
ATOM 896 O O . GLU A 1 113 ? -8.717 12.809 0.595 1.00 85.56 113 GLU A O 1
ATOM 901 N N . GLY A 1 114 ? -8.239 14.636 -0.613 1.00 85.12 114 GLY A N 1
ATOM 902 C CA . GLY A 1 114 ? -7.740 13.919 -1.792 1.00 85.12 114 GLY A CA 1
ATOM 903 C C . GLY A 1 114 ? -6.240 13.613 -1.783 1.00 85.12 114 GLY A C 1
ATOM 904 O O . GLY A 1 114 ? -5.762 13.000 -2.727 1.00 85.12 114 GLY A O 1
ATOM 905 N N . ALA A 1 115 ? -5.494 14.055 -0.768 1.00 86.56 115 ALA A N 1
ATOM 906 C CA . ALA A 1 115 ? -4.073 13.739 -0.664 1.00 86.56 115 ALA A CA 1
ATOM 907 C C . ALA A 1 115 ? -3.875 12.283 -0.225 1.00 86.56 115 ALA A C 1
ATOM 909 O O . ALA A 1 115 ? -4.694 11.751 0.531 1.00 86.56 115 ALA A O 1
ATOM 910 N N . GLY A 1 116 ? -2.769 11.673 -0.655 1.00 89.00 116 GLY A N 1
ATOM 911 C CA . GLY A 1 116 ? -2.345 10.362 -0.177 1.00 89.00 116 GLY A CA 1
ATOM 912 C C . GLY A 1 116 ? -2.158 10.357 1.341 1.00 89.00 116 GLY A C 1
ATOM 913 O O . GLY A 1 116 ? -1.576 11.278 1.922 1.00 89.00 116 GLY A O 1
ATOM 914 N N . ILE A 1 117 ? -2.682 9.326 1.994 1.00 90.81 117 ILE A N 1
ATOM 915 C CA . ILE A 1 117 ? -2.541 9.111 3.424 1.00 90.81 117 ILE A CA 1
ATOM 916 C C . ILE A 1 117 ? -1.087 8.793 3.738 1.00 90.81 117 ILE A C 1
ATOM 918 O O . ILE A 1 117 ? -0.355 8.185 2.955 1.00 90.81 117 ILE A O 1
ATOM 922 N N . ARG A 1 118 ? -0.664 9.239 4.907 1.00 88.19 118 ARG A N 1
ATOM 923 C CA . ARG A 1 118 ? 0.691 9.112 5.419 1.00 88.19 118 ARG A CA 1
ATOM 924 C C . ARG A 1 118 ? 0.611 9.027 6.939 1.00 88.19 118 ARG A C 1
ATOM 926 O O . ARG A 1 118 ? -0.434 9.330 7.516 1.00 88.19 118 ARG A O 1
ATOM 933 N N . GLY A 1 119 ? 1.706 8.678 7.606 1.00 88.12 119 GLY A N 1
ATOM 934 C CA . GLY A 1 119 ? 1.740 8.747 9.070 1.00 88.12 119 GLY A CA 1
ATOM 935 C C . GLY A 1 119 ? 0.966 7.615 9.738 1.00 88.12 119 GLY A C 1
ATOM 936 O O . GLY A 1 119 ? 0.605 7.737 10.912 1.00 88.12 119 GLY A O 1
ATOM 937 N N . VAL A 1 120 ? 0.710 6.551 8.975 1.00 91.94 120 VAL A N 1
ATOM 938 C CA . VAL A 1 120 ? -0.050 5.368 9.367 1.00 91.94 120 VAL A CA 1
ATOM 939 C C . VAL A 1 120 ? 0.924 4.232 9.668 1.00 91.94 120 VAL A C 1
ATOM 941 O O . VAL A 1 120 ? 1.945 4.083 8.988 1.00 91.94 120 VAL A O 1
ATOM 944 N N . SER A 1 121 ? 0.638 3.451 10.708 1.00 92.94 121 SER A N 1
ATOM 945 C CA . SER A 1 121 ? 1.396 2.229 11.004 1.00 92.94 121 SER A CA 1
ATOM 946 C C . SER A 1 121 ? 1.171 1.161 9.927 1.00 92.94 121 SER A C 1
ATOM 948 O O . SER A 1 121 ? 0.190 1.203 9.182 1.00 92.94 121 SER A O 1
ATOM 950 N N . TRP A 1 122 ? 2.049 0.163 9.865 1.00 94.94 122 TRP A N 1
ATOM 951 C CA . TRP A 1 122 ? 1.828 -0.978 8.975 1.00 94.94 122 TRP A CA 1
ATOM 952 C C . TRP A 1 122 ? 0.558 -1.750 9.365 1.00 94.94 122 TRP A C 1
ATOM 954 O O . TRP A 1 122 ? -0.268 -2.093 8.523 1.00 94.94 122 TRP A O 1
ATOM 964 N N . GLU A 1 123 ? 0.355 -1.947 10.667 1.00 94.69 123 GLU A N 1
ATOM 965 C CA . GLU A 1 123 ? -0.807 -2.621 11.231 1.00 94.69 123 GLU A CA 1
ATOM 966 C C . GLU A 1 123 ? -2.137 -2.018 10.784 1.00 94.69 123 GLU A C 1
ATOM 968 O O . GLU A 1 123 ? -3.070 -2.751 10.471 1.00 94.69 123 GLU A O 1
ATOM 973 N N . ALA A 1 124 ? -2.232 -0.691 10.777 1.00 95.38 124 ALA A N 1
ATOM 974 C CA . ALA A 1 124 ? -3.453 -0.008 10.388 1.00 95.38 124 ALA A CA 1
ATOM 975 C C . ALA A 1 124 ? -3.670 -0.008 8.872 1.00 95.38 124 ALA A C 1
ATOM 977 O O . ALA A 1 124 ? -4.819 0.028 8.437 1.00 95.38 124 ALA A O 1
ATOM 978 N N . ALA A 1 125 ? -2.598 -0.076 8.079 1.00 96.12 125 ALA A N 1
ATOM 979 C CA . ALA A 1 125 ? -2.687 -0.263 6.635 1.00 96.12 125 ALA A CA 1
ATOM 980 C C . ALA A 1 125 ? -3.260 -1.654 6.287 1.00 96.12 125 ALA A C 1
ATOM 982 O O . ALA A 1 125 ? -4.162 -1.760 5.454 1.00 96.12 125 ALA A O 1
ATOM 983 N N . GLU A 1 126 ? -2.820 -2.705 6.986 1.00 97.06 126 GLU A N 1
ATOM 984 C CA . GLU A 1 126 ? -3.395 -4.054 6.869 1.00 97.06 126 GLU A CA 1
ATOM 985 C C . GLU A 1 126 ? -4.842 -4.122 7.371 1.00 97.06 126 GLU A C 1
ATOM 987 O O . GLU A 1 126 ? -5.713 -4.653 6.679 1.00 97.06 126 GLU A O 1
ATOM 992 N N . ASP A 1 127 ? -5.132 -3.547 8.543 1.00 96.69 127 ASP A N 1
ATOM 993 C CA . ASP A 1 127 ? -6.497 -3.525 9.074 1.00 96.69 127 ASP A CA 1
ATOM 994 C C . ASP A 1 127 ? -7.448 -2.758 8.131 1.00 96.69 127 ASP A C 1
ATOM 996 O O . ASP A 1 127 ? -8.593 -3.172 7.938 1.00 96.69 127 ASP A O 1
ATOM 1000 N N . PHE A 1 128 ? -6.977 -1.672 7.499 1.00 96.38 128 PHE A N 1
ATOM 1001 C CA . PHE A 1 128 ? -7.727 -0.949 6.470 1.00 96.38 128 PHE A CA 1
ATOM 1002 C C . PHE A 1 128 ? -8.021 -1.842 5.262 1.00 96.38 128 PHE A C 1
ATOM 1004 O O . PHE A 1 128 ? -9.163 -1.882 4.803 1.00 96.38 128 PHE A O 1
ATOM 1011 N N . ALA A 1 129 ? -7.023 -2.565 4.743 1.00 96.38 129 ALA A N 1
ATOM 1012 C CA . ALA A 1 129 ? -7.219 -3.448 3.596 1.00 96.38 129 ALA A CA 1
ATOM 1013 C C . ALA A 1 129 ? -8.218 -4.574 3.920 1.00 96.38 129 ALA A C 1
ATOM 1015 O O . ALA A 1 129 ? -9.125 -4.844 3.130 1.00 96.38 129 ALA A O 1
ATOM 1016 N N . ALA A 1 130 ? -8.130 -5.151 5.123 1.00 96.06 130 ALA A N 1
ATOM 1017 C CA . ALA A 1 130 ? -9.083 -6.141 5.615 1.00 96.06 130 ALA A CA 1
ATOM 1018 C C . ALA A 1 130 ? -10.497 -5.559 5.787 1.00 96.06 130 ALA A C 1
ATOM 1020 O O . ALA A 1 130 ? -11.485 -6.201 5.424 1.00 96.06 130 ALA A O 1
ATOM 1021 N N . TRP A 1 131 ? -10.617 -4.336 6.309 1.00 94.75 131 TRP A N 1
ATOM 1022 C CA . TRP A 1 131 ? -11.894 -3.631 6.403 1.00 94.75 131 TRP A CA 1
ATOM 1023 C C . TRP A 1 131 ? -12.495 -3.381 5.016 1.00 94.75 131 TRP A C 1
ATOM 1025 O O . TRP A 1 131 ? -13.673 -3.675 4.807 1.00 94.75 131 TRP A O 1
ATOM 1035 N N . LEU A 1 132 ? -11.694 -2.907 4.058 1.00 92.12 132 LEU A N 1
ATOM 1036 C CA . LEU A 1 132 ? -12.123 -2.667 2.682 1.00 92.12 132 LEU A CA 1
ATOM 1037 C C . LEU A 1 132 ? -12.587 -3.967 2.014 1.00 92.12 132 LEU A C 1
ATOM 1039 O O . LEU A 1 132 ? -13.633 -3.986 1.363 1.00 92.12 132 LEU A O 1
ATOM 1043 N N . ALA A 1 133 ? -11.871 -5.070 2.240 1.00 91.50 133 ALA A N 1
ATOM 1044 C CA . ALA A 1 133 ? -12.274 -6.392 1.780 1.00 91.50 133 ALA A CA 1
ATOM 1045 C C . ALA A 1 133 ? -13.640 -6.812 2.347 1.00 91.50 133 ALA A C 1
ATOM 1047 O O . ALA A 1 133 ? -14.496 -7.300 1.611 1.00 91.50 133 ALA A O 1
ATOM 1048 N N . GLN A 1 134 ? -13.899 -6.552 3.631 1.00 91.00 134 GLN A N 1
ATOM 1049 C CA . GLN A 1 134 ? -15.204 -6.823 4.248 1.00 91.00 134 GLN A CA 1
ATOM 1050 C C . GLN A 1 134 ? -16.323 -5.938 3.689 1.00 91.00 134 GLN A C 1
ATOM 1052 O O . GLN A 1 134 ? -17.445 -6.416 3.532 1.00 91.00 134 GLN A O 1
ATOM 1057 N N . GLN A 1 135 ? -16.041 -4.664 3.391 1.00 86.75 135 GLN A N 1
ATOM 1058 C CA . GLN A 1 135 ? -17.050 -3.750 2.841 1.00 86.75 135 GLN A CA 1
ATOM 1059 C C . GLN A 1 135 ? -17.461 -4.124 1.415 1.00 86.75 135 GLN A C 1
ATOM 1061 O O . GLN A 1 135 ? -18.593 -3.866 1.01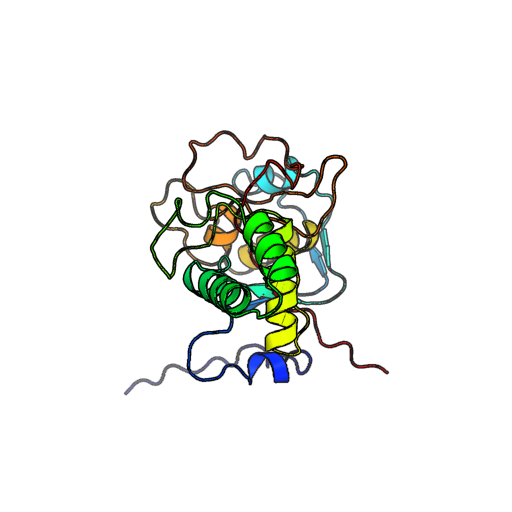8 1.00 86.75 135 GLN A O 1
ATOM 1066 N N . THR A 1 136 ? -16.537 -4.701 0.647 1.00 84.25 136 THR A N 1
ATOM 1067 C CA . THR A 1 136 ? -16.696 -4.915 -0.799 1.00 84.25 136 THR A CA 1
ATOM 1068 C C . THR A 1 136 ? -16.918 -6.378 -1.176 1.00 84.25 136 THR A C 1
ATOM 1070 O O . THR A 1 136 ? -17.352 -6.668 -2.285 1.00 84.25 136 THR A O 1
ATOM 1073 N N . GLY A 1 137 ? -16.598 -7.319 -0.284 1.00 86.75 137 GLY A N 1
ATOM 1074 C CA . GLY A 1 137 ? -16.524 -8.744 -0.616 1.00 86.75 137 GLY A CA 1
ATOM 1075 C C . GLY A 1 137 ? -15.349 -9.097 -1.539 1.00 86.75 137 GLY A C 1
ATOM 1076 O O . GLY A 1 137 ? -15.288 -10.218 -2.044 1.00 86.75 137 GLY A O 1
ATOM 1077 N N . CYS A 1 138 ? -14.427 -8.160 -1.765 1.00 88.44 138 CYS A N 1
ATOM 1078 C CA . CYS A 1 138 ? -13.306 -8.282 -2.689 1.00 88.44 138 CYS A CA 1
ATOM 1079 C C . CYS A 1 138 ? -11.990 -8.491 -1.941 1.00 88.44 138 CYS A C 1
ATOM 1081 O O . CYS A 1 138 ? -11.841 -8.097 -0.789 1.00 88.44 138 CYS A O 1
ATOM 1083 N N . ASN A 1 139 ? -11.012 -9.119 -2.591 1.00 92.25 139 ASN A N 1
ATOM 1084 C CA . ASN A 1 139 ? -9.772 -9.511 -1.930 1.00 92.25 139 ASN A CA 1
ATOM 1085 C C . ASN A 1 139 ? -8.712 -8.399 -1.994 1.00 92.25 139 ASN A C 1
ATOM 1087 O O . ASN A 1 139 ? -7.842 -8.405 -2.870 1.00 92.25 139 ASN A O 1
ATOM 1091 N N . TYR A 1 140 ? -8.836 -7.428 -1.087 1.00 93.81 140 TYR A N 1
ATOM 1092 C CA . TYR A 1 140 ? -7.885 -6.330 -0.930 1.00 93.81 140 TYR A CA 1
ATOM 1093 C C . TYR A 1 140 ? -6.771 -6.669 0.062 1.00 93.81 140 TYR A C 1
ATOM 1095 O O . TYR A 1 140 ? -7.028 -7.210 1.136 1.00 93.81 140 TYR A O 1
ATOM 1103 N N . ARG A 1 141 ? -5.539 -6.283 -0.282 1.00 97.00 141 ARG A N 1
ATOM 1104 C CA . ARG A 1 141 ? -4.357 -6.359 0.593 1.00 97.00 141 ARG A CA 1
ATOM 1105 C C . ARG A 1 141 ? -3.307 -5.321 0.203 1.00 97.00 141 ARG A C 1
ATOM 1107 O O . ARG A 1 141 ? -3.431 -4.678 -0.842 1.00 97.00 141 ARG A O 1
ATOM 1114 N N . LEU A 1 142 ? -2.257 -5.180 1.007 1.00 97.75 142 LEU A N 1
ATOM 1115 C CA . LEU A 1 142 ? -1.079 -4.417 0.603 1.00 97.75 142 LEU A CA 1
ATOM 1116 C C . LEU A 1 142 ? -0.329 -5.119 -0.547 1.00 97.75 142 LEU A C 1
ATOM 1118 O O . LEU A 1 142 ? -0.306 -6.358 -0.608 1.00 97.75 142 LEU A O 1
ATOM 1122 N N . PRO A 1 143 ? 0.308 -4.358 -1.459 1.00 96.75 143 PRO A N 1
ATOM 1123 C CA . PRO A 1 143 ? 1.200 -4.932 -2.457 1.00 96.75 143 PRO A CA 1
ATOM 1124 C C . PRO A 1 143 ? 2.414 -5.571 -1.781 1.00 96.75 143 PRO A C 1
ATOM 1126 O O . PRO A 1 143 ? 2.935 -5.072 -0.783 1.00 96.75 143 PRO A O 1
ATOM 1129 N N . LEU A 1 144 ? 2.921 -6.653 -2.358 1.00 95.12 144 LEU A N 1
ATOM 1130 C CA . LEU A 1 144 ? 4.273 -7.119 -2.090 1.00 95.12 144 LEU A CA 1
ATOM 1131 C C . LEU A 1 144 ? 5.285 -6.174 -2.746 1.00 95.12 144 LEU A C 1
ATOM 1133 O O . LEU A 1 144 ? 4.993 -5.489 -3.724 1.00 95.12 144 LEU A O 1
ATOM 1137 N N . GLN A 1 145 ? 6.519 -6.194 -2.260 1.00 92.81 145 GLN A N 1
ATOM 1138 C CA . GLN A 1 145 ? 7.628 -5.447 -2.839 1.00 92.81 145 GLN A CA 1
ATOM 1139 C C . GLN A 1 145 ? 7.843 -5.807 -4.320 1.00 92.81 145 GLN A C 1
ATOM 1141 O O . GLN A 1 145 ? 8.119 -4.937 -5.142 1.00 92.81 145 GLN A O 1
ATOM 1146 N N . THR A 1 146 ? 7.682 -7.084 -4.677 1.00 93.31 146 THR A N 1
ATOM 1147 C CA . THR A 1 146 ? 7.770 -7.560 -6.064 1.00 93.31 146 THR A CA 1
ATOM 1148 C C . THR A 1 146 ? 6.616 -7.055 -6.926 1.00 93.31 146 THR A C 1
ATOM 1150 O O . THR A 1 146 ? 6.824 -6.734 -8.090 1.00 93.31 146 THR A O 1
ATOM 1153 N N . GLU A 1 147 ? 5.412 -6.938 -6.374 1.00 96.12 147 GLU A N 1
ATOM 1154 C CA . GLU A 1 147 ? 4.242 -6.407 -7.082 1.00 96.12 147 GLU A CA 1
ATOM 1155 C C . GLU A 1 147 ? 4.361 -4.899 -7.296 1.00 96.12 147 GLU A C 1
ATOM 1157 O O . GLU A 1 147 ? 4.114 -4.412 -8.397 1.00 96.12 147 GLU A O 1
ATOM 1162 N N . TRP A 1 148 ? 4.834 -4.167 -6.284 1.00 95.19 148 TRP A N 1
ATOM 1163 C CA . TRP A 1 148 ? 5.180 -2.754 -6.418 1.00 95.19 148 TRP A CA 1
ATOM 1164 C C . TRP A 1 148 ? 6.229 -2.543 -7.520 1.00 95.19 148 TRP A C 1
ATOM 1166 O O . TRP A 1 148 ? 6.045 -1.724 -8.418 1.00 95.19 148 TRP A O 1
ATOM 1176 N N . ALA A 1 149 ? 7.289 -3.353 -7.517 1.00 94.00 149 ALA A N 1
ATOM 1177 C CA . ALA A 1 149 ? 8.347 -3.293 -8.519 1.00 94.00 149 ALA A CA 1
ATOM 1178 C C . ALA A 1 149 ? 7.840 -3.620 -9.936 1.00 94.00 149 ALA A C 1
ATOM 1180 O O . ALA A 1 149 ? 8.201 -2.940 -10.896 1.00 94.00 149 ALA A O 1
ATOM 1181 N N . ALA A 1 150 ? 6.973 -4.627 -10.072 1.00 95.31 150 ALA A N 1
ATOM 1182 C CA . ALA A 1 150 ? 6.326 -4.961 -11.338 1.00 95.31 150 ALA A CA 1
ATOM 1183 C C . ALA A 1 150 ? 5.451 -3.814 -11.847 1.00 95.31 150 ALA A C 1
ATOM 1185 O O . ALA A 1 150 ? 5.438 -3.540 -13.044 1.00 95.31 150 ALA A O 1
ATOM 1186 N N . ALA A 1 151 ? 4.754 -3.118 -10.948 1.00 95.62 151 ALA A N 1
ATOM 1187 C CA . ALA A 1 151 ? 3.942 -1.970 -11.311 1.00 95.62 151 ALA A CA 1
ATOM 1188 C C . ALA A 1 151 ? 4.783 -0.793 -11.812 1.00 95.62 151 ALA A C 1
ATOM 1190 O O . ALA A 1 151 ? 4.445 -0.229 -12.848 1.00 95.62 151 ALA A O 1
ATOM 1191 N N . VAL A 1 152 ? 5.901 -0.473 -11.147 1.00 93.69 152 VAL A N 1
ATOM 1192 C CA . VAL A 1 152 ? 6.859 0.541 -11.629 1.00 93.69 152 VAL A CA 1
ATOM 1193 C C . VAL A 1 152 ? 7.315 0.210 -13.051 1.00 93.69 152 VAL A C 1
ATOM 1195 O O . VAL A 1 152 ? 7.206 1.045 -13.945 1.00 93.69 152 VAL A O 1
ATOM 1198 N N . LEU A 1 153 ? 7.772 -1.026 -13.274 1.00 93.56 153 LEU A N 1
ATOM 1199 C CA . LEU A 1 153 ? 8.286 -1.474 -14.573 1.00 93.56 153 LEU A CA 1
ATOM 1200 C C . LEU A 1 153 ? 7.192 -1.524 -15.645 1.00 93.56 153 LEU A C 1
ATOM 1202 O O . LEU A 1 153 ? 7.432 -1.186 -16.801 1.00 93.56 153 LEU A O 1
ATOM 1206 N N . HIS A 1 154 ? 5.975 -1.927 -15.277 1.00 94.38 154 HIS A N 1
ATOM 1207 C CA . HIS A 1 154 ? 4.852 -1.931 -16.201 1.00 94.38 154 HIS A CA 1
ATOM 1208 C C . HIS A 1 154 ? 4.465 -0.512 -16.617 1.00 94.38 154 HIS A C 1
ATOM 1210 O O . HIS A 1 154 ? 4.333 -0.246 -17.809 1.00 94.38 154 HIS A O 1
ATOM 1216 N N . LEU A 1 155 ? 4.306 0.396 -15.655 1.00 92.44 155 LEU A N 1
ATOM 1217 C CA . LEU A 1 155 ? 3.912 1.776 -15.918 1.00 92.44 155 LEU A CA 1
ATOM 1218 C C . LEU A 1 155 ? 4.960 2.513 -16.758 1.00 92.44 155 LEU A C 1
ATOM 1220 O O . LEU A 1 155 ? 4.585 3.204 -17.701 1.00 92.44 155 LEU A O 1
ATOM 1224 N N . GLU A 1 156 ? 6.250 2.302 -16.486 1.00 91.50 156 GLU A N 1
ATOM 1225 C CA . GLU A 1 156 ? 7.326 2.850 -17.320 1.00 91.50 156 GLU A CA 1
ATOM 1226 C C . GLU A 1 156 ? 7.294 2.286 -18.748 1.00 91.50 156 GLU A C 1
ATOM 1228 O O . GLU A 1 156 ? 7.448 3.033 -19.709 1.00 91.50 156 GLU A O 1
ATOM 1233 N N . SER A 1 157 ? 6.967 1.001 -18.926 1.00 90.94 157 SER A N 1
ATOM 1234 C CA . SER A 1 157 ? 6.829 0.430 -20.273 1.00 90.94 157 SER A CA 1
ATOM 1235 C C . SER A 1 157 ? 5.665 1.023 -21.085 1.00 90.94 157 SER A C 1
ATOM 1237 O O . SER A 1 157 ? 5.666 0.934 -22.316 1.00 90.94 157 SER A O 1
ATOM 1239 N N . LEU A 1 158 ? 4.659 1.599 -20.412 1.00 89.06 158 LEU A N 1
ATOM 1240 C CA . LEU A 1 158 ? 3.511 2.252 -21.046 1.00 89.06 158 LEU A CA 1
ATOM 1241 C C . LEU A 1 158 ? 3.795 3.721 -21.381 1.00 89.06 158 LEU A C 1
ATOM 1243 O O . LEU A 1 158 ? 3.365 4.192 -22.436 1.00 89.06 158 LEU A O 1
ATOM 1247 N N . ASP A 1 159 ? 4.501 4.424 -20.496 1.00 84.06 159 ASP A N 1
ATOM 1248 C CA . ASP A 1 159 ? 4.965 5.797 -20.683 1.00 84.06 159 ASP A CA 1
ATOM 1249 C C . ASP A 1 159 ? 6.411 5.926 -20.163 1.00 84.06 159 ASP A C 1
ATOM 1251 O O . ASP A 1 159 ? 6.623 6.063 -18.955 1.00 84.06 159 ASP A O 1
ATOM 1255 N N . PRO A 1 160 ? 7.421 5.861 -21.052 1.00 78.88 160 PRO A N 1
ATOM 1256 C CA . PRO A 1 160 ? 8.831 5.774 -20.664 1.00 78.88 160 PRO A CA 1
ATOM 1257 C C . PRO A 1 160 ? 9.409 7.098 -20.146 1.00 78.88 160 PRO A C 1
ATOM 1259 O O . PRO A 1 160 ? 10.610 7.204 -19.892 1.00 78.88 160 PRO A O 1
ATOM 1262 N N . VAL A 1 161 ? 8.587 8.142 -20.011 1.00 78.69 161 VAL A N 1
ATOM 1263 C CA . VAL A 1 161 ? 9.000 9.385 -19.363 1.00 78.69 161 VAL A CA 1
ATOM 1264 C C . VAL A 1 161 ? 8.963 9.178 -17.851 1.00 78.69 161 VAL A C 1
ATOM 1266 O O . VAL A 1 161 ? 7.919 9.308 -17.217 1.00 78.69 161 VAL A O 1
ATOM 1269 N N . VAL A 1 162 ? 10.122 8.876 -17.260 1.00 74.50 162 VAL A N 1
ATOM 1270 C CA . VAL A 1 162 ? 10.275 8.843 -15.801 1.00 74.50 162 VAL A CA 1
ATOM 1271 C C . VAL A 1 162 ? 10.225 10.285 -15.275 1.00 74.50 162 VAL A C 1
ATOM 1273 O O . VAL A 1 162 ? 11.092 11.087 -15.633 1.00 74.50 162 VAL A O 1
ATOM 1276 N N . PRO A 1 163 ? 9.231 10.655 -14.447 1.00 70.81 163 PRO A N 1
ATOM 1277 C CA . PRO A 1 163 ? 9.116 12.020 -13.948 1.00 70.81 163 PRO A CA 1
ATOM 1278 C C . PRO A 1 163 ? 10.289 12.364 -13.030 1.00 70.81 163 PRO A C 1
ATOM 1280 O O . PRO A 1 163 ? 10.649 11.573 -12.151 1.00 70.81 163 PRO A O 1
ATOM 1283 N N . SER A 1 164 ? 10.854 13.561 -13.192 1.00 69.50 164 SER A N 1
ATOM 1284 C CA . SER A 1 164 ? 11.889 14.050 -12.282 1.00 69.50 164 SER A CA 1
ATOM 1285 C C . SER A 1 164 ? 11.284 14.430 -10.930 1.00 69.50 164 SER A C 1
ATOM 1287 O O . SER A 1 164 ? 10.290 15.153 -10.873 1.00 69.50 164 SER A O 1
ATOM 1289 N N . ARG A 1 165 ? 11.957 14.063 -9.829 1.00 66.12 165 ARG A N 1
ATOM 1290 C CA . ARG A 1 165 ? 11.629 14.528 -8.464 1.00 66.12 165 ARG A CA 1
ATOM 1291 C C . ARG A 1 165 ? 11.573 16.058 -8.354 1.00 66.12 165 ARG A C 1
ATOM 1293 O O . ARG A 1 165 ? 10.895 16.591 -7.485 1.00 66.12 165 ARG A O 1
ATOM 1300 N N . SER A 1 166 ? 12.327 16.777 -9.190 1.00 64.94 166 SER A N 1
ATOM 1301 C CA . SER A 1 166 ? 12.396 18.243 -9.144 1.00 64.94 166 SER A CA 1
ATOM 1302 C C . SER A 1 166 ? 11.198 18.939 -9.793 1.00 64.94 166 SER A C 1
ATOM 1304 O O . SER A 1 166 ? 11.120 20.168 -9.740 1.00 64.94 166 SER A O 1
ATOM 1306 N N . GLU A 1 167 ? 10.308 18.198 -10.455 1.00 62.34 167 GLU A N 1
ATOM 1307 C CA . GLU A 1 167 ? 9.112 18.767 -11.066 1.00 62.34 167 GLU A CA 1
ATOM 1308 C C . GLU A 1 167 ? 7.996 18.916 -10.017 1.00 62.34 167 GLU A C 1
ATOM 1310 O O . GLU A 1 167 ? 7.764 18.014 -9.216 1.00 62.34 167 GLU A O 1
ATOM 1315 N N . PRO A 1 168 ? 7.302 20.068 -9.974 1.00 55.88 168 PRO A N 1
ATOM 1316 C CA . PRO A 1 168 ? 6.408 20.423 -8.870 1.00 55.88 168 PRO A CA 1
ATOM 1317 C C . PRO A 1 168 ? 5.122 19.581 -8.750 1.00 55.88 168 PRO A C 1
ATOM 1319 O O . PRO A 1 168 ? 4.314 19.872 -7.869 1.00 55.88 168 PRO A O 1
ATOM 1322 N N . ILE A 1 169 ? 4.891 18.582 -9.612 1.00 54.31 169 ILE A N 1
ATOM 1323 C CA . ILE A 1 169 ? 3.711 17.702 -9.576 1.00 54.31 169 ILE A CA 1
ATOM 1324 C C . ILE A 1 169 ? 4.103 16.308 -10.097 1.00 54.31 169 ILE A C 1
ATOM 1326 O O . ILE A 1 169 ? 4.637 16.222 -11.201 1.00 54.31 169 ILE A O 1
ATOM 1330 N N . PRO A 1 170 ? 3.790 15.204 -9.396 1.00 58.94 170 PRO A N 1
ATOM 1331 C CA . PRO A 1 170 ? 3.972 13.871 -9.959 1.00 58.94 170 PRO A CA 1
ATOM 1332 C C . PRO A 1 170 ? 3.049 13.666 -11.176 1.00 58.94 170 PRO A C 1
ATOM 1334 O O . PRO A 1 170 ? 1.822 13.739 -11.073 1.00 58.94 170 PRO A O 1
ATOM 1337 N N . HIS A 1 171 ? 3.644 13.418 -12.345 1.00 65.00 171 HIS A N 1
ATOM 1338 C CA . HIS A 1 171 ? 2.979 13.327 -13.652 1.00 65.00 171 HIS A CA 1
ATOM 1339 C C . HIS A 1 171 ? 2.283 11.971 -13.890 1.00 65.00 171 HIS A C 1
ATOM 1341 O O . HIS A 1 171 ? 2.591 11.255 -14.838 1.00 65.00 171 HIS A O 1
ATOM 1347 N N . GLY A 1 172 ? 1.327 11.609 -13.030 1.00 79.88 172 GLY A N 1
ATOM 1348 C CA . GLY A 1 172 ? 0.511 10.400 -13.187 1.00 79.88 172 GLY A CA 1
ATOM 1349 C C . GLY A 1 172 ? 0.975 9.199 -12.348 1.00 79.88 172 GLY A C 1
ATOM 1350 O O . GLY A 1 172 ? 1.807 9.359 -11.452 1.00 79.88 172 GLY A O 1
ATOM 1351 N N . PRO A 1 173 ? 0.426 7.993 -12.605 1.00 86.06 173 PRO A N 1
ATOM 1352 C CA . PRO A 1 173 ? 0.554 6.844 -11.703 1.00 86.06 173 PRO A CA 1
ATOM 1353 C C . PRO A 1 173 ? 1.999 6.441 -11.386 1.00 86.06 173 PRO A C 1
ATOM 1355 O O . PRO A 1 173 ? 2.296 6.134 -10.237 1.00 86.06 173 PRO A O 1
ATOM 1358 N N . LEU A 1 174 ? 2.913 6.498 -12.367 1.00 89.31 174 LEU A N 1
ATOM 1359 C CA . LEU A 1 174 ? 4.333 6.189 -12.147 1.00 89.31 174 LEU A CA 1
ATOM 1360 C C . LEU A 1 174 ? 5.000 7.208 -11.216 1.00 89.31 174 LEU A C 1
ATOM 1362 O O . LEU A 1 174 ? 5.706 6.829 -10.288 1.00 89.31 174 LEU A O 1
ATOM 1366 N N . GLY A 1 175 ? 4.754 8.501 -11.440 1.00 87.38 175 GLY A N 1
ATOM 1367 C CA . GLY A 1 175 ? 5.314 9.561 -10.604 1.00 87.38 175 GLY A CA 1
ATOM 1368 C C . GLY A 1 175 ? 4.839 9.461 -9.157 1.00 87.38 175 GLY A C 1
ATOM 1369 O O . GLY A 1 175 ? 5.650 9.578 -8.246 1.00 87.38 175 GLY A O 1
ATOM 1370 N N . ILE A 1 176 ? 3.546 9.192 -8.946 1.00 87.38 176 ILE A N 1
ATOM 1371 C CA . ILE A 1 176 ? 2.975 9.006 -7.603 1.00 87.38 176 ILE A CA 1
ATOM 1372 C C . ILE A 1 176 ? 3.551 7.749 -6.935 1.00 87.38 176 ILE A C 1
ATOM 1374 O O . ILE A 1 176 ? 3.851 7.770 -5.747 1.00 87.38 176 ILE A O 1
ATOM 1378 N N . LEU A 1 177 ? 3.740 6.662 -7.689 1.00 89.75 177 LEU A N 1
ATOM 1379 C CA . LEU A 1 177 ? 4.316 5.411 -7.185 1.00 89.75 177 LEU A CA 1
ATOM 1380 C C . LEU A 1 177 ? 5.779 5.553 -6.741 1.00 89.75 177 LEU A C 1
ATOM 1382 O O . LEU A 1 177 ? 6.191 4.895 -5.789 1.00 89.75 177 LEU A O 1
ATOM 1386 N N . LEU A 1 178 ? 6.558 6.397 -7.422 1.00 88.19 178 LEU A N 1
ATOM 1387 C CA . LEU A 1 178 ? 7.970 6.626 -7.110 1.00 88.19 178 LEU A CA 1
ATOM 1388 C C . LEU A 1 178 ? 8.181 7.711 -6.047 1.00 88.19 178 LEU A C 1
ATOM 1390 O O . LEU A 1 178 ? 9.033 7.544 -5.177 1.00 88.19 178 LEU A O 1
ATOM 1394 N N . TRP A 1 179 ? 7.426 8.810 -6.119 1.00 83.69 179 TRP A N 1
ATOM 1395 C CA . TRP A 1 179 ? 7.725 10.053 -5.397 1.00 83.69 179 TRP A CA 1
ATOM 1396 C C . TRP A 1 179 ? 6.577 10.570 -4.520 1.00 83.69 179 TRP A C 1
ATOM 1398 O O . TRP A 1 179 ? 6.627 11.723 -4.112 1.00 83.69 179 TRP A O 1
ATOM 1408 N N . GLY A 1 180 ? 5.520 9.790 -4.289 1.00 81.75 180 GLY A N 1
ATOM 1409 C CA . GLY A 1 180 ? 4.411 10.168 -3.410 1.00 81.75 180 GLY A CA 1
ATOM 1410 C C . GLY A 1 180 ? 4.739 9.908 -1.940 1.00 81.75 180 GLY A C 1
ATOM 1411 O O . GLY A 1 180 ? 5.553 10.597 -1.322 1.00 81.75 180 GLY A O 1
ATOM 1412 N N . ALA A 1 181 ? 4.049 8.938 -1.345 1.00 82.94 181 ALA A N 1
ATOM 1413 C CA . ALA A 1 181 ? 4.411 8.395 -0.047 1.00 82.94 181 ALA A CA 1
ATOM 1414 C C . ALA A 1 181 ? 5.584 7.435 -0.184 1.00 82.94 181 ALA A C 1
ATOM 1416 O O . ALA A 1 181 ? 5.680 6.676 -1.147 1.00 82.94 181 ALA A O 1
ATOM 1417 N N . ARG A 1 182 ? 6.355 7.313 0.889 1.00 87.81 182 ARG A N 1
ATOM 1418 C CA . ARG A 1 182 ? 6.977 6.038 1.205 1.00 87.81 182 ARG A CA 1
ATOM 1419 C C . ARG A 1 182 ? 5.895 5.058 1.677 1.00 87.81 182 ARG A C 1
ATOM 1421 O O . ARG A 1 182 ? 5.150 5.351 2.617 1.00 87.81 182 ARG A O 1
ATOM 1428 N N . GLU A 1 183 ? 5.790 3.909 1.020 1.00 91.00 183 GLU A N 1
ATOM 1429 C CA . GLU A 1 183 ? 4.624 3.027 1.115 1.00 91.00 183 GLU A CA 1
ATOM 1430 C C . GLU A 1 183 ? 4.902 1.712 1.816 1.00 91.00 183 GLU A C 1
ATOM 1432 O O . GLU A 1 183 ? 5.873 1.020 1.503 1.00 91.00 183 GLU A O 1
ATOM 1437 N N . TRP A 1 184 ? 3.995 1.332 2.715 1.00 94.25 184 TRP A N 1
ATOM 1438 C CA . TRP A 1 184 ? 3.970 -0.004 3.293 1.00 94.25 184 TRP A CA 1
ATOM 1439 C C . TRP A 1 184 ? 3.695 -1.072 2.242 1.00 94.25 184 TRP A C 1
ATOM 1441 O O . TRP A 1 184 ? 2.757 -0.971 1.452 1.00 94.25 184 TRP A O 1
ATOM 1451 N N . THR A 1 185 ? 4.489 -2.139 2.301 1.00 95.19 185 THR A N 1
ATOM 1452 C CA . THR A 1 185 ? 4.245 -3.382 1.569 1.00 95.19 185 THR A CA 1
ATOM 1453 C C . THR A 1 185 ? 3.824 -4.497 2.524 1.00 95.19 185 THR A C 1
ATOM 1455 O O . THR A 1 185 ? 4.125 -4.467 3.719 1.00 95.19 185 THR A O 1
ATOM 1458 N N . GLY A 1 186 ? 3.205 -5.547 1.988 1.00 95.62 186 GLY A N 1
ATOM 1459 C CA . GLY A 1 186 ? 2.985 -6.810 2.698 1.00 95.62 186 GLY A CA 1
ATOM 1460 C C . GLY A 1 186 ? 4.239 -7.693 2.789 1.00 95.62 186 GLY A C 1
ATOM 1461 O O . GLY A 1 186 ? 4.140 -8.859 3.161 1.00 95.62 186 GLY A O 1
ATOM 1462 N N . THR A 1 187 ? 5.422 -7.200 2.394 1.00 93.62 187 THR A N 1
ATOM 1463 C CA . THR A 1 187 ? 6.661 -7.997 2.383 1.00 93.62 187 THR A CA 1
ATOM 1464 C C . THR A 1 187 ? 7.384 -7.896 3.724 1.00 93.62 187 THR A C 1
ATOM 1466 O O . THR A 1 187 ? 7.835 -6.803 4.081 1.00 93.62 187 THR A O 1
ATOM 1469 N N . PRO A 1 188 ? 7.519 -9.007 4.473 1.00 93.12 188 PRO A N 1
ATOM 1470 C CA . PRO A 1 188 ? 8.214 -8.998 5.748 1.00 93.12 188 PRO A CA 1
ATOM 1471 C C . PRO A 1 188 ? 9.727 -8.863 5.554 1.00 93.12 188 PRO A C 1
ATOM 1473 O O . PRO A 1 188 ? 10.296 -9.250 4.533 1.00 93.12 188 PRO A O 1
ATOM 1476 N N . CYS A 1 189 ? 10.388 -8.365 6.587 1.00 89.81 189 CYS A N 1
ATOM 1477 C CA . CYS A 1 189 ? 11.835 -8.285 6.710 1.00 89.81 189 CYS A CA 1
ATOM 1478 C C . CYS A 1 189 ? 12.236 -8.548 8.178 1.00 89.81 189 CYS A C 1
ATOM 1480 O O . CYS A 1 189 ? 11.359 -8.599 9.041 1.00 89.81 189 CYS A O 1
ATOM 1482 N N . PRO A 1 190 ? 13.531 -8.741 8.502 1.00 89.94 190 PRO A N 1
ATOM 1483 C CA . PRO A 1 190 ? 13.950 -9.172 9.841 1.00 89.94 190 PRO A CA 1
ATOM 1484 C C . PRO A 1 190 ? 13.443 -8.303 10.999 1.00 89.94 190 PRO A C 1
ATOM 1486 O O . PRO A 1 190 ? 13.197 -8.825 12.083 1.00 89.94 190 PRO A O 1
ATOM 1489 N N . GLU A 1 191 ? 13.274 -7.000 10.768 1.00 86.88 191 GLU A N 1
ATOM 1490 C CA . GLU A 1 191 ? 12.849 -6.041 11.793 1.00 86.88 191 GLU A CA 1
ATOM 1491 C C . GLU A 1 191 ? 11.382 -5.610 11.665 1.00 86.88 191 GLU A C 1
ATOM 1493 O O . GLU A 1 191 ? 10.890 -4.885 12.524 1.00 86.88 191 GLU A O 1
ATOM 1498 N N . GLY A 1 192 ? 10.656 -6.061 10.636 1.00 92.25 192 GLY A N 1
ATOM 1499 C CA . GLY A 1 192 ? 9.276 -5.646 10.388 1.00 92.25 192 GLY A CA 1
ATOM 1500 C C . GLY A 1 192 ? 8.858 -5.845 8.937 1.00 92.25 192 GLY A C 1
ATOM 1501 O O . GLY A 1 192 ? 8.801 -6.978 8.462 1.00 92.25 192 GLY A O 1
ATOM 1502 N N . TYR A 1 193 ? 8.572 -4.746 8.236 1.00 93.38 193 TYR A N 1
ATOM 1503 C CA . TYR A 1 193 ? 8.085 -4.769 6.853 1.00 93.38 193 TYR A CA 1
ATOM 1504 C C . TYR A 1 193 ? 8.826 -3.774 5.969 1.00 93.38 193 TYR A C 1
ATOM 1506 O O . TYR A 1 193 ? 9.392 -2.787 6.450 1.00 93.38 193 TYR A O 1
ATOM 1514 N N . LEU A 1 194 ? 8.838 -4.053 4.665 1.00 91.25 194 LEU A N 1
ATOM 1515 C CA . LEU A 1 194 ? 9.497 -3.187 3.699 1.00 91.25 194 LEU A CA 1
ATOM 1516 C C . LEU A 1 194 ? 8.647 -1.956 3.368 1.00 91.25 194 LEU A C 1
ATOM 1518 O O . LEU A 1 194 ? 7.453 -2.070 3.074 1.00 91.25 194 LEU A O 1
ATOM 1522 N N . LEU A 1 195 ? 9.314 -0.805 3.357 1.00 89.88 195 LEU A N 1
ATOM 1523 C CA . LEU A 1 195 ? 8.853 0.456 2.799 1.00 89.88 195 LEU A CA 1
ATOM 1524 C C . LEU A 1 195 ? 9.485 0.691 1.419 1.00 89.88 195 LEU A C 1
ATOM 1526 O O . LEU A 1 195 ? 10.705 0.578 1.269 1.00 89.88 195 LEU A O 1
ATOM 1530 N N . VAL A 1 196 ? 8.669 1.069 0.439 1.00 90.19 196 VAL A N 1
ATOM 1531 C CA . VAL A 1 196 ? 9.073 1.336 -0.957 1.00 90.19 196 VAL A CA 1
ATOM 1532 C C . VAL A 1 196 ? 8.710 2.760 -1.385 1.00 90.19 196 VAL A C 1
ATOM 1534 O O . VAL A 1 196 ? 7.960 3.437 -0.687 1.00 90.19 196 VAL A O 1
ATOM 1537 N N . GLY A 1 197 ? 9.256 3.228 -2.510 1.00 87.69 197 GLY A N 1
ATOM 1538 C CA . GLY A 1 197 ? 9.095 4.616 -2.959 1.00 87.69 197 GLY A CA 1
ATOM 1539 C C . GLY A 1 197 ? 9.881 5.623 -2.113 1.00 87.69 197 GLY A C 1
ATOM 1540 O O . GLY A 1 197 ? 10.623 5.259 -1.194 1.00 87.69 197 GLY A O 1
ATOM 1541 N N . GLU A 1 198 ? 9.739 6.903 -2.442 1.00 81.94 198 GLU A N 1
ATOM 1542 C CA . GLU A 1 198 ? 10.308 8.006 -1.675 1.00 81.94 198 GLU A CA 1
ATOM 1543 C C . GLU A 1 198 ? 9.225 9.005 -1.281 1.00 81.94 198 GLU A C 1
ATOM 1545 O O . GLU A 1 198 ? 8.344 9.331 -2.068 1.00 81.94 198 GLU A O 1
ATOM 1550 N N . ASP A 1 199 ? 9.350 9.535 -0.067 1.00 75.88 199 ASP A N 1
ATOM 1551 C CA . ASP A 1 199 ? 8.510 10.623 0.404 1.00 75.88 199 ASP A CA 1
ATOM 1552 C C . ASP A 1 199 ? 8.788 11.945 -0.352 1.00 75.88 199 ASP A C 1
ATOM 1554 O O . ASP A 1 199 ? 9.939 12.395 -0.482 1.00 75.88 199 ASP A O 1
ATOM 1558 N N . ASP A 1 200 ? 7.716 12.624 -0.764 1.00 70.62 200 ASP A N 1
ATOM 1559 C CA . ASP A 1 200 ? 7.720 13.970 -1.364 1.00 70.62 200 ASP A CA 1
ATOM 1560 C C . ASP A 1 200 ? 8.052 15.110 -0.383 1.00 70.62 200 ASP A C 1
ATOM 1562 O O . ASP A 1 200 ? 8.503 16.180 -0.795 1.00 70.62 200 ASP A O 1
ATOM 1566 N N . TRP A 1 201 ? 7.854 14.912 0.920 1.00 63.22 201 TRP A N 1
ATOM 1567 C CA . TRP A 1 201 ? 7.904 15.991 1.921 1.00 63.22 201 TRP A CA 1
ATOM 1568 C C . TRP A 1 201 ? 9.132 16.024 2.846 1.00 63.22 201 TRP A C 1
ATOM 1570 O O . TRP A 1 201 ? 9.286 16.954 3.642 1.00 63.22 201 TRP A O 1
ATOM 1580 N N . VAL A 1 202 ? 10.012 15.023 2.771 1.00 56.94 202 VAL A N 1
ATOM 1581 C CA . VAL A 1 202 ? 11.257 14.945 3.546 1.00 56.94 202 VAL A CA 1
ATOM 1582 C C . VAL A 1 202 ? 12.399 15.284 2.588 1.00 56.94 202 VAL A C 1
ATOM 1584 O O . VAL A 1 202 ? 12.367 14.922 1.411 1.00 56.94 202 VAL A O 1
ATOM 1587 N N . GLN A 1 203 ? 13.406 16.027 3.066 1.00 51.59 203 GLN A N 1
ATOM 1588 C CA . GLN A 1 203 ? 14.602 16.311 2.263 1.00 51.59 203 GLN A CA 1
ATOM 1589 C C . GLN A 1 203 ? 15.219 14.994 1.751 1.00 51.59 203 GLN A C 1
ATOM 1591 O O . GLN A 1 203 ? 15.219 14.018 2.502 1.00 51.59 203 GLN A O 1
ATOM 1596 N N . PRO A 1 204 ? 15.744 14.945 0.510 1.00 49.34 204 PRO A N 1
ATOM 1597 C CA . PRO A 1 204 ? 16.224 13.710 -0.109 1.00 49.34 204 PRO A CA 1
ATOM 1598 C C . PRO A 1 204 ? 17.354 13.104 0.726 1.00 49.34 204 PRO A C 1
ATOM 1600 O O . PRO A 1 204 ? 18.489 13.578 0.707 1.00 49.34 204 PRO A O 1
ATOM 1603 N N . ALA A 1 205 ? 17.022 12.084 1.511 1.00 44.72 205 ALA A N 1
ATOM 1604 C CA . ALA A 1 205 ? 17.969 11.418 2.397 1.00 44.72 205 ALA A CA 1
ATOM 1605 C C . ALA A 1 205 ? 17.708 9.914 2.564 1.00 44.72 205 ALA A C 1
ATOM 1607 O O . ALA A 1 205 ? 18.380 9.296 3.385 1.00 44.72 205 ALA A O 1
ATOM 1608 N N . SER A 1 206 ? 16.771 9.285 1.837 1.00 49.19 206 SER A N 1
ATOM 1609 C CA . SER A 1 206 ? 16.420 7.892 2.175 1.00 49.19 206 SER A CA 1
ATOM 1610 C C . SER A 1 206 ? 16.064 6.925 1.047 1.00 49.19 206 SER A C 1
ATOM 1612 O O . SER A 1 206 ? 15.736 5.786 1.364 1.00 49.19 206 SER A O 1
ATOM 1614 N N . VAL A 1 207 ? 16.266 7.249 -0.239 1.00 48.19 207 VAL A N 1
ATOM 1615 C CA . VAL A 1 207 ? 16.241 6.189 -1.281 1.00 48.19 207 VAL A CA 1
ATOM 1616 C C . VAL A 1 207 ? 17.375 5.179 -1.070 1.00 48.19 207 VAL A C 1
ATOM 1618 O O . VAL A 1 207 ? 17.279 4.035 -1.483 1.00 48.19 207 VAL A O 1
ATOM 1621 N N . THR A 1 208 ? 18.449 5.584 -0.383 1.00 46.47 208 THR A N 1
ATOM 1622 C CA . THR A 1 208 ? 19.594 4.734 -0.015 1.00 46.47 208 THR A CA 1
ATOM 1623 C C . THR A 1 208 ? 19.515 4.178 1.413 1.00 46.47 208 THR A C 1
ATOM 1625 O O . THR A 1 208 ? 20.483 3.573 1.871 1.00 46.47 208 THR A O 1
ATOM 1628 N N . GLY A 1 209 ? 18.426 4.446 2.145 1.00 55.47 209 GLY A N 1
ATOM 1629 C CA . GLY A 1 209 ? 18.242 4.042 3.543 1.00 55.47 209 GLY A CA 1
ATOM 1630 C C . GLY A 1 209 ? 17.650 2.640 3.698 1.00 55.47 209 GLY A C 1
ATOM 1631 O O . GLY A 1 209 ? 17.136 2.056 2.742 1.00 55.47 209 GLY A O 1
ATOM 1632 N N . GLU A 1 210 ? 17.707 2.102 4.921 1.00 60.97 210 GLU A N 1
ATOM 1633 C CA . GLU A 1 210 ? 17.080 0.824 5.274 1.00 60.97 210 GLU A CA 1
ATOM 1634 C C . GLU A 1 210 ? 15.608 0.822 4.847 1.00 60.97 210 GLU A C 1
ATOM 1636 O O . GLU A 1 210 ? 14.802 1.659 5.257 1.00 60.97 210 GLU A O 1
ATOM 1641 N N . SER A 1 211 ? 15.270 -0.107 3.952 1.00 77.50 211 SER A N 1
ATOM 1642 C CA . SER A 1 211 ? 13.891 -0.329 3.508 1.00 77.50 211 SER A CA 1
ATOM 1643 C C . SER A 1 211 ? 13.100 -1.152 4.517 1.00 77.50 211 SER A C 1
ATOM 1645 O O . SER A 1 211 ? 11.879 -1.102 4.508 1.00 77.50 211 SER A O 1
ATOM 1647 N N . CYS A 1 212 ? 13.786 -1.870 5.407 1.00 87.50 212 CYS A N 1
ATOM 1648 C CA . CYS A 1 212 ? 13.176 -2.632 6.484 1.00 87.50 212 CYS A CA 1
ATOM 1649 C C . CYS A 1 212 ? 12.894 -1.724 7.676 1.00 87.50 212 CYS A C 1
ATOM 1651 O O . CYS A 1 212 ? 13.825 -1.169 8.249 1.00 87.50 212 CYS A O 1
ATOM 1653 N N . MET A 1 213 ? 11.621 -1.577 8.039 1.00 86.50 213 MET A N 1
ATOM 1654 C CA . MET A 1 213 ? 11.210 -0.692 9.123 1.00 86.50 213 MET A CA 1
ATOM 1655 C C . MET A 1 213 ? 10.438 -1.467 10.196 1.00 86.50 213 MET A C 1
ATOM 1657 O O . MET A 1 213 ? 9.536 -2.245 9.856 1.00 86.50 213 MET A O 1
ATOM 1661 N N . PRO A 1 214 ? 10.720 -1.233 11.491 1.00 83.12 214 PRO A N 1
ATOM 1662 C CA . PRO A 1 214 ? 9.938 -1.816 12.568 1.00 83.12 214 PRO A CA 1
ATOM 1663 C C . PRO A 1 214 ? 8.549 -1.188 12.616 1.00 83.12 214 PRO A C 1
ATOM 1665 O O . PRO A 1 214 ? 8.408 0.009 12.883 1.00 83.12 214 PRO A O 1
ATOM 1668 N N . ALA A 1 215 ? 7.519 -2.005 12.394 1.00 72.25 215 ALA A N 1
ATOM 1669 C CA . ALA A 1 215 ? 6.122 -1.571 12.348 1.00 72.25 215 ALA A CA 1
ATOM 1670 C C . ALA A 1 215 ? 5.670 -0.740 13.574 1.00 72.25 215 ALA A C 1
ATOM 1672 O O . ALA A 1 215 ? 5.079 0.320 13.371 1.00 72.25 215 ALA A O 1
ATOM 1673 N N . PRO A 1 216 ? 6.039 -1.085 14.830 1.00 68.69 216 PRO A N 1
ATOM 1674 C CA . PRO A 1 216 ? 5.565 -0.344 16.005 1.00 68.69 216 PRO A CA 1
ATOM 1675 C C . PRO A 1 216 ? 6.116 1.083 16.153 1.00 68.69 216 PRO A C 1
ATOM 1677 O O . PRO A 1 216 ? 5.585 1.862 16.942 1.00 68.69 216 PRO A O 1
ATOM 1680 N N . LEU A 1 217 ? 7.210 1.422 15.460 1.00 73.06 217 LEU A N 1
ATOM 1681 C CA . LEU A 1 217 ? 7.930 2.697 15.618 1.00 73.06 217 LEU A CA 1
ATOM 1682 C C . LEU A 1 217 ? 7.984 3.521 14.330 1.00 73.06 217 LEU A C 1
ATOM 1684 O O . LEU A 1 217 ? 8.568 4.606 14.314 1.00 73.06 217 LEU A O 1
ATOM 1688 N N . SER A 1 218 ? 7.384 3.009 13.261 1.00 84.50 218 SER A N 1
ATOM 1689 C CA . SER A 1 218 ? 7.508 3.563 11.921 1.00 84.50 218 SER A CA 1
ATOM 1690 C C . SER A 1 218 ? 6.141 3.915 11.372 1.00 84.50 218 SER A C 1
ATOM 1692 O O . SER A 1 218 ? 5.128 3.314 11.726 1.00 84.50 218 SER A O 1
ATOM 1694 N N . VAL A 1 219 ? 6.117 4.891 10.475 1.00 86.94 219 VAL A N 1
ATOM 1695 C CA . VAL A 1 219 ? 4.905 5.279 9.768 1.00 86.94 219 VAL A CA 1
ATOM 1696 C C . VAL A 1 219 ? 5.198 5.457 8.288 1.00 86.94 219 VAL A C 1
ATOM 1698 O O . VAL A 1 219 ? 6.319 5.796 7.913 1.00 86.94 219 VAL A O 1
ATOM 1701 N N . GLY A 1 220 ? 4.175 5.266 7.468 1.00 89.31 220 GLY A N 1
ATOM 1702 C CA . GLY A 1 220 ? 4.234 5.440 6.023 1.00 89.31 220 GLY A CA 1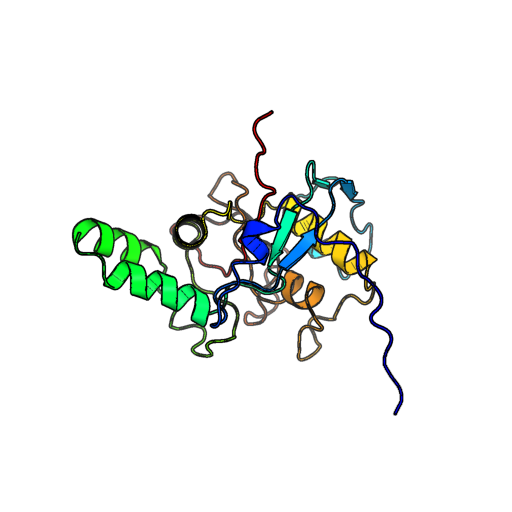
ATOM 1703 C C . GLY A 1 220 ? 2.873 5.837 5.468 1.00 89.31 220 GLY A C 1
ATOM 1704 O O . GLY A 1 220 ? 1.897 5.989 6.214 1.00 89.31 220 GLY A O 1
ATOM 1705 N N . GLY A 1 221 ? 2.824 6.043 4.158 1.00 92.44 221 GLY A N 1
ATOM 1706 C CA . GLY A 1 221 ? 1.589 5.896 3.398 1.00 92.44 221 GLY A CA 1
ATOM 1707 C C . GLY A 1 221 ? 1.414 4.453 2.947 1.00 92.44 221 GLY A C 1
ATOM 1708 O O . GLY A 1 221 ? 2.196 3.572 3.309 1.00 92.44 221 GLY A O 1
ATOM 1709 N N . PHE A 1 222 ? 0.370 4.198 2.172 1.00 95.00 222 PHE A N 1
ATOM 1710 C CA . PHE A 1 222 ? 0.158 2.894 1.561 1.00 95.00 222 PHE A CA 1
ATOM 1711 C C . PHE A 1 222 ? -0.861 2.985 0.430 1.00 95.00 222 PHE A C 1
ATOM 1713 O O . PHE A 1 222 ? -1.647 3.930 0.334 1.00 95.00 222 PHE A O 1
ATOM 1720 N N . ARG A 1 223 ? -0.866 1.947 -0.396 1.00 95.62 223 ARG A N 1
ATOM 1721 C CA . ARG A 1 223 ? -1.892 1.676 -1.398 1.00 95.62 223 ARG A CA 1
ATOM 1722 C C . ARG A 1 223 ? -2.335 0.228 -1.279 1.00 95.62 223 ARG A C 1
ATOM 1724 O O . ARG A 1 223 ? -1.648 -0.583 -0.655 1.00 95.62 223 ARG A O 1
ATOM 1731 N N . VAL A 1 224 ? -3.467 -0.101 -1.886 1.00 96.25 224 VAL A N 1
ATOM 1732 C CA . VAL A 1 224 ? -3.962 -1.480 -1.928 1.00 96.25 224 VAL A CA 1
ATOM 1733 C C . VAL A 1 224 ? -3.848 -2.067 -3.328 1.00 96.25 224 VAL A C 1
ATOM 1735 O O . VAL A 1 224 ? -3.856 -1.353 -4.336 1.00 96.25 224 VAL A O 1
ATOM 1738 N N . ILE A 1 225 ? -3.781 -3.392 -3.380 1.00 96.00 225 ILE A N 1
ATOM 1739 C CA . ILE A 1 225 ? -4.085 -4.154 -4.583 1.00 96.00 225 ILE A CA 1
ATOM 1740 C C . ILE A 1 225 ? -5.397 -4.909 -4.408 1.00 96.00 225 ILE A C 1
ATOM 1742 O O . ILE A 1 225 ? -5.803 -5.216 -3.287 1.00 96.00 225 ILE A O 1
ATOM 1746 N N . LEU A 1 226 ? -6.016 -5.253 -5.530 1.00 92.94 226 LEU A N 1
ATOM 1747 C CA . LEU A 1 226 ? -7.117 -6.196 -5.613 1.00 92.94 226 LEU A CA 1
ATOM 1748 C C . LEU A 1 226 ? -6.660 -7.438 -6.384 1.00 92.94 226 LEU A C 1
ATOM 1750 O O . LEU A 1 226 ? -6.308 -7.378 -7.568 1.00 92.94 226 LEU A O 1
ATOM 1754 N N . GLU A 1 227 ? -6.685 -8.576 -5.700 1.00 91.25 227 GLU A N 1
ATOM 1755 C CA . GLU A 1 227 ? -6.386 -9.871 -6.300 1.00 91.25 227 GLU A CA 1
ATOM 1756 C C . GLU A 1 227 ? -7.561 -10.377 -7.157 1.00 91.25 227 GLU A C 1
ATOM 1758 O O . GLU A 1 227 ? -8.721 -10.039 -6.902 1.00 91.25 227 GLU A O 1
ATOM 1763 N N . PRO A 1 228 ? -7.297 -11.204 -8.184 1.00 84.50 228 PRO A N 1
ATOM 1764 C CA . PRO A 1 228 ? -8.358 -11.874 -8.926 1.00 84.50 228 PRO A CA 1
ATOM 1765 C C . PRO A 1 228 ? -9.176 -12.788 -8.015 1.00 84.50 228 PRO A C 1
ATOM 1767 O O . PRO A 1 228 ? -8.627 -13.476 -7.152 1.00 84.50 228 PRO A O 1
ATOM 1770 N N . GLU A 1 229 ? -10.492 -12.839 -8.244 1.00 78.06 229 GLU A N 1
ATOM 1771 C CA . GLU A 1 229 ? -11.372 -13.779 -7.551 1.00 78.06 229 GLU A CA 1
ATOM 1772 C C . GLU A 1 229 ? -10.844 -15.213 -7.720 1.00 78.06 229 GLU A C 1
ATOM 1774 O O . GLU A 1 229 ? -10.667 -15.704 -8.843 1.00 78.06 229 GLU A O 1
ATOM 1779 N N . ASN A 1 230 ? -10.630 -15.919 -6.605 1.00 62.72 230 ASN A N 1
ATOM 1780 C CA . ASN A 1 230 ? -10.399 -17.358 -6.632 1.00 62.72 230 ASN A CA 1
ATOM 1781 C C . ASN A 1 230 ? -11.701 -18.034 -7.067 1.00 62.72 230 ASN A C 1
ATOM 1783 O O . ASN A 1 230 ? -12.539 -18.398 -6.243 1.00 62.72 230 ASN A O 1
ATOM 1787 N N . ARG A 1 231 ? -11.888 -18.222 -8.374 1.00 53.91 231 ARG A N 1
ATOM 1788 C CA . ARG A 1 231 ? -12.894 -19.163 -8.858 1.00 53.91 231 ARG A CA 1
ATOM 1789 C C . ARG A 1 231 ? -12.423 -20.551 -8.456 1.00 53.91 231 ARG A C 1
ATOM 1791 O O . ARG A 1 231 ? -11.513 -21.095 -9.076 1.00 53.91 231 ARG A O 1
ATOM 1798 N N . GLY A 1 232 ? -13.008 -21.081 -7.382 1.00 46.91 232 GLY A N 1
ATOM 1799 C CA . GLY A 1 232 ? -12.938 -22.505 -7.086 1.00 46.91 232 GLY A CA 1
ATOM 1800 C C . GLY A 1 232 ? -13.262 -23.279 -8.362 1.00 46.91 232 GLY A C 1
ATOM 1801 O O . GLY A 1 232 ? -14.238 -22.951 -9.043 1.00 46.91 232 GLY A O 1
ATOM 1802 N N . GLY A 1 233 ? -12.370 -24.202 -8.723 1.00 34.12 233 GLY A N 1
ATOM 1803 C CA . GLY A 1 233 ? -12.566 -25.121 -9.842 1.00 34.12 233 GLY A CA 1
ATOM 1804 C C . GLY A 1 233 ? -13.736 -26.063 -9.615 1.00 34.12 233 GLY A C 1
ATOM 1805 O O . GLY A 1 233 ? -14.066 -26.324 -8.436 1.00 34.12 233 GLY A O 1
#

Foldseek 3Di:
DDDDDPPDDDDPDPLCVLVVVVCDPDPLDAPKDKQAFDWFDQPPVPVLRVLQQPQAPDDTFGGHGIWIWRLAFQFQQNLVVVLVVLVPDPPPVVSVVLVVQQADCQCPPDPPRGAFTKRGFLVNQQVSQVVSCVVRVFRKGFAASSRLSSVLRVVCVVPVPQDDLPDPDQPTSNSNSAEDKQAWGPDADPQGTFTGHHYNPDDPDPSNHRRHDHRVVDMIIGIMMTDGDPPDD